Protein AF-H1VR76-F1 (afdb_monomer)

Organism: Colletotrichum higginsianum (strain IMI 349063) (NCBI:txid759273)

pLDDT: mean 92.42, std 4.32, range [61.78, 98.38]

Nearest PDB structures (foldseek):
  8dit-assembly1_B  TM=7.832E-01  e=7.504E-27  Thermochaetoides thermophila
  4kmo-assembly1_B  TM=9.793E-01  e=2.545E-18  Thermochaetoides thermophila DSM 1495
  5bv1-assembly2_D  TM=9.899E-01  e=1.165E-17  Thermochaetoides thermophila DSM 1495
  5buz-assembly2_E  TM=9.154E-01  e=2.150E-18  Thermochaetoides thermophila DSM 1495
  7zu0-assembly1_B  TM=7.764E-01  e=1.928E-11  Saccharomyces cerevisiae

Mean predicted aligned error: 7.82 Å

Secondary structure (DSSP, 8-state):
-HHHHHHHHHHHSTTT-----HHHHHHHHHHHHHHHHHHTT-HHHHHHHHHHTT---HHHHHHHHHHHHHH--S-HHHHHHHHHHHHTT-TT--SHHHHHHHHHTT-HHHHHHHHTT---HHHHHHHHHHTT-HHHHHHHHHHHT-HHHHHHHHHHHHHHS-HHHHHHHHHT-HHHHHHHHHHHHHTT-HHHHHHHHHHTT-HHHHHHHHHHHHHT-SSHHHHHHHHHHHHHHHTT-STTHHHHHHHHHHHHHHHHHHHHHHHHSS--TT--HHHHHHHHHHTT-HHHHHHHHHHTT--HHHHHHHHHHHHHHHT-HHHHHHHHTSS--TT--

Sequence (333 aa):
MCETLRVLNAVRFFEVGLPLSFEQYQRLTPEGLIKRLINRHEYLLALKIAGYLRLPTDRIYVHWASAKVRSGAEDDDTICRLVVERLSGKPGISFEEIARAAYDEGRGRLATELLNHEPRGGRQVPLLLSMEEDELALDKAVESGDTDLMYTVLLQLKKKLPLAAFFRVINARPAATALVESSAAREADNALLKDLYYQDDRRVDGAGVFIHESLHQPDARTASDKLALAAKLLSDSREAAFEVHALKEAQTLLKMQEAFDRDLTDTFTGLSVNETMFKLIRLGYHKRASKIQSEFKVPDKVAWWIRLRALVAKRDWNEIEELAKTRKSPIGW

Solvent-accessible surface area (backbone atoms only — not comparable to full-atom values): 18319 Å² total; per-residue (Å²): 110,71,67,59,52,53,52,44,53,63,39,44,32,79,91,67,61,40,89,64,51,71,68,55,43,66,74,50,34,75,67,49,49,39,53,54,30,49,76,68,68,38,50,70,60,33,50,52,51,25,60,73,69,71,45,87,56,38,68,60,53,45,52,50,45,27,49,48,56,66,70,49,88,66,55,54,74,59,52,48,51,55,47,50,64,72,51,56,96,56,78,82,64,62,29,50,67,35,17,50,40,22,39,79,71,69,37,53,69,45,14,56,59,41,29,72,70,34,89,49,43,88,54,41,30,63,52,29,50,75,71,68,38,54,68,62,21,46,53,45,20,59,74,57,68,42,64,68,56,35,49,54,47,51,56,52,42,60,72,73,37,59,70,70,60,38,48,60,62,30,68,80,35,66,71,54,37,52,50,51,53,53,52,30,63,74,70,66,39,58,66,61,50,42,55,50,22,58,77,70,69,35,45,68,62,35,23,48,54,29,47,58,54,20,76,72,41,95,45,66,65,62,16,34,55,28,31,50,52,21,30,60,62,29,64,85,38,81,88,38,52,64,57,36,48,51,39,49,50,52,41,53,48,39,57,54,21,53,51,41,28,68,76,67,74,49,94,41,66,88,54,53,76,67,54,45,35,26,53,29,40,44,74,66,40,51,70,61,24,51,50,51,36,63,75,68,63,52,53,66,52,58,52,51,54,39,49,52,56,17,32,60,76,54,66,41,59,68,63,50,53,57,57,66,71,51,94,74,58,85,77,60,134

Radius of gyration: 37.21 Å; Cα contacts (8 Å, |Δi|>4): 321; chains: 1; bounding box: 77×38×107 Å

InterPro domains:
  IPR006925 Vps16, C-terminal [PF04840] (93-333)
  IPR016534 Vacuolar protein sorting-associated protein 16 [PTHR12811] (1-333)
  IPR038132 Vps16, C-terminal domain superfamily [G3DSA:1.10.150.780] (215-312)

Foldseek 3Di:
DVLLVVLQVLCVPPVNPDNADPVNCVVCDLVNVLVVCLVVVVLVSSVVSCVSVVHQNQVSLLSNLLVCLQPPPDDLVVSLVVSCVVCPPHPDHALLSSLVSNVVNVNNVSSLSSLVPGPDLVSSLVSCVVSVVLLVSLVSQVVNVDLVSNVVSLVVCPVVDDLLVSLVSCVVPVVSVVSVVVVCVVVVVLVSQLVSCVSVVVLQSNLVSLQVVLVVDPALVVSLVSLVVSLVSCVPPPVCPVVNVVSVVSNVQQVLQVVCCVVVVDHDHPDDLLVNLLVCLLVVVNVSSVVSCVVVVPDQLSSLVSNVVSCVVSVVVVVVVVVVPDPDDPPHD

Structure (mmCIF, N/CA/C/O backbone):
data_AF-H1VR76-F1
#
_entry.id   AF-H1VR76-F1
#
loop_
_atom_site.group_PDB
_atom_site.id
_atom_site.type_symbol
_atom_site.label_atom_id
_atom_site.label_alt_id
_atom_site.label_comp_id
_atom_site.label_asym_id
_atom_site.label_entity_id
_atom_site.label_seq_id
_atom_site.pdbx_PDB_ins_code
_atom_site.Cartn_x
_atom_site.Cartn_y
_atom_site.Cartn_z
_atom_site.occupancy
_atom_site.B_iso_or_equiv
_atom_site.auth_seq_id
_atom_site.auth_comp_id
_atom_site.auth_asym_id
_atom_site.auth_atom_id
_atom_site.pdbx_PDB_model_num
ATOM 1 N N . MET A 1 1 ? 9.735 15.010 -57.566 1.00 61.78 1 MET A N 1
ATOM 2 C CA . MET A 1 1 ? 10.622 14.339 -58.551 1.00 61.78 1 MET A CA 1
ATOM 3 C C . MET A 1 1 ? 12.087 14.752 -58.397 1.00 61.78 1 MET A C 1
ATOM 5 O O . MET A 1 1 ? 12.933 13.873 -58.288 1.00 61.78 1 MET A O 1
ATOM 9 N N . CYS A 1 2 ? 12.403 16.052 -58.307 1.00 77.94 2 CYS A N 1
ATOM 10 C CA . CYS A 1 2 ? 13.782 16.531 -58.106 1.00 77.94 2 CYS A CA 1
ATOM 11 C C . CYS A 1 2 ? 14.427 16.053 -56.792 1.00 77.94 2 CYS A C 1
ATOM 13 O O . CYS A 1 2 ? 15.609 15.717 -56.783 1.00 77.94 2 CYS A O 1
ATOM 15 N N . GLU A 1 3 ? 13.655 15.968 -55.703 1.00 82.19 3 GLU A N 1
ATOM 16 C CA . GLU A 1 3 ? 14.151 15.463 -54.414 1.00 82.19 3 GLU A CA 1
ATOM 17 C C . GLU A 1 3 ? 14.595 13.998 -54.517 1.00 82.19 3 GLU A C 1
ATOM 19 O O . GLU A 1 3 ? 15.709 13.642 -54.139 1.00 82.19 3 GLU A O 1
ATOM 24 N N . THR A 1 4 ? 13.761 13.163 -55.139 1.00 84.31 4 THR A N 1
ATOM 25 C CA . THR A 1 4 ? 14.044 11.746 -55.382 1.00 84.31 4 THR A CA 1
ATOM 26 C C . THR A 1 4 ? 15.279 11.533 -56.254 1.00 84.31 4 THR A C 1
ATOM 28 O O . THR A 1 4 ? 16.084 10.654 -55.966 1.00 84.31 4 THR A O 1
ATOM 31 N N . LEU A 1 5 ? 15.470 12.346 -57.299 1.00 85.12 5 LEU A N 1
ATOM 32 C CA . LEU A 1 5 ? 16.646 12.249 -58.171 1.00 85.12 5 LEU A CA 1
ATOM 33 C C . LEU A 1 5 ? 17.944 12.595 -57.432 1.00 85.12 5 LEU A C 1
ATOM 35 O O . LEU A 1 5 ? 18.951 11.920 -57.626 1.00 85.12 5 LEU A O 1
ATOM 39 N N . ARG A 1 6 ? 17.921 13.600 -56.548 1.00 87.38 6 ARG A N 1
ATOM 40 C CA . ARG A 1 6 ? 19.083 13.952 -55.715 1.00 87.38 6 ARG A CA 1
ATOM 41 C C . ARG A 1 6 ? 19.434 12.845 -54.726 1.00 87.38 6 ARG A C 1
ATOM 43 O O . ARG A 1 6 ? 20.607 12.509 -54.598 1.00 87.38 6 ARG A O 1
ATOM 50 N N . VAL A 1 7 ? 18.429 12.244 -54.087 1.00 88.69 7 VAL A N 1
ATOM 51 C CA . VAL A 1 7 ? 18.623 11.096 -53.188 1.00 88.69 7 VAL A CA 1
ATOM 52 C C . VAL A 1 7 ? 19.189 9.897 -53.950 1.00 88.69 7 VAL A C 1
ATOM 54 O O . VAL A 1 7 ? 20.174 9.311 -53.516 1.00 88.69 7 VAL A O 1
ATOM 57 N N . LEU A 1 8 ? 18.635 9.572 -55.121 1.00 86.69 8 LEU A N 1
ATOM 58 C CA . LEU A 1 8 ? 19.140 8.493 -55.972 1.00 86.69 8 LEU A CA 1
ATOM 59 C C . LEU A 1 8 ? 20.581 8.737 -56.425 1.00 86.69 8 LEU A C 1
ATOM 61 O O . LEU A 1 8 ? 21.386 7.816 -56.371 1.00 86.69 8 LEU A O 1
ATOM 65 N N . ASN A 1 9 ? 20.928 9.959 -56.829 1.00 88.94 9 ASN A N 1
ATOM 66 C CA . ASN A 1 9 ? 22.296 10.289 -57.232 1.00 88.94 9 ASN A CA 1
ATOM 67 C C . ASN A 1 9 ? 23.283 10.174 -56.064 1.00 88.94 9 ASN A C 1
ATOM 69 O O . ASN A 1 9 ? 24.358 9.611 -56.243 1.00 88.94 9 ASN A O 1
ATOM 73 N N . ALA A 1 10 ? 22.910 10.648 -54.872 1.00 88.31 10 ALA A N 1
ATOM 74 C CA . ALA A 1 10 ? 23.754 10.542 -53.682 1.00 88.31 10 ALA A CA 1
ATOM 75 C C . ALA A 1 10 ? 24.003 9.080 -53.277 1.00 88.31 10 ALA A C 1
ATOM 77 O O . ALA A 1 10 ? 25.111 8.709 -52.915 1.00 88.31 10 ALA A O 1
ATOM 78 N N . VAL A 1 11 ? 22.979 8.236 -53.380 1.00 88.56 11 VAL A N 1
ATOM 79 C CA . VAL A 1 11 ? 23.033 6.816 -53.005 1.00 88.56 11 VAL A CA 1
ATOM 80 C C . VAL A 1 11 ? 23.753 5.960 -54.059 1.00 88.56 11 VAL A C 1
ATOM 82 O O . VAL A 1 11 ? 24.395 4.967 -53.724 1.00 88.56 11 VAL A O 1
ATOM 85 N N . ARG A 1 12 ? 23.692 6.358 -55.334 1.00 89.31 12 ARG A N 1
ATOM 86 C CA . ARG A 1 12 ? 24.417 5.717 -56.446 1.00 89.31 12 ARG A CA 1
ATOM 87 C C . ARG A 1 12 ? 25.888 6.119 -56.533 1.00 89.31 12 ARG A C 1
ATOM 89 O O . ARG A 1 12 ? 26.606 5.549 -57.352 1.00 89.31 12 ARG A O 1
ATOM 96 N N . PHE A 1 13 ? 26.323 7.106 -55.752 1.00 89.19 13 PHE A N 1
ATOM 97 C CA . PHE A 1 13 ? 27.718 7.525 -55.728 1.00 89.19 13 PHE A CA 1
ATOM 98 C C . PHE A 1 13 ? 28.628 6.336 -55.393 1.00 89.19 13 PHE A C 1
ATOM 100 O O . PHE A 1 13 ? 28.252 5.468 -54.601 1.00 89.19 13 PHE A O 1
ATOM 107 N N . PHE A 1 14 ? 29.801 6.273 -56.025 1.00 84.25 14 PHE A N 1
ATOM 108 C CA . PHE A 1 14 ? 30.631 5.064 -56.042 1.00 84.25 14 PHE A CA 1
ATOM 109 C C . PHE A 1 14 ? 31.086 4.618 -54.644 1.00 84.25 14 PHE A C 1
ATOM 111 O O . PHE A 1 14 ? 31.201 3.420 -54.414 1.00 84.25 14 PHE A O 1
ATOM 118 N N . GLU A 1 15 ? 31.270 5.553 -53.706 1.00 82.25 15 GLU A N 1
ATOM 119 C CA . GLU A 1 15 ? 31.636 5.252 -52.312 1.00 82.25 15 GLU A CA 1
ATOM 120 C C . GLU A 1 15 ? 30.486 4.598 -51.526 1.00 82.25 15 GLU A C 1
ATOM 122 O O . GLU A 1 15 ? 30.727 3.765 -50.662 1.00 82.25 15 GLU A O 1
ATOM 127 N N . VAL A 1 16 ? 29.229 4.912 -51.862 1.00 84.44 16 VAL A N 1
ATOM 128 C CA . VAL A 1 16 ? 28.030 4.359 -51.199 1.00 84.44 16 VAL A CA 1
ATOM 129 C C . VAL A 1 16 ? 27.603 3.034 -51.842 1.00 84.44 16 VAL A C 1
ATOM 131 O O . VAL A 1 16 ? 27.114 2.115 -51.174 1.00 84.44 16 VAL A O 1
ATOM 134 N N . GLY A 1 17 ? 27.748 2.938 -53.169 1.00 82.94 17 GLY A N 1
ATOM 135 C CA . GLY A 1 17 ? 27.584 1.695 -53.922 1.00 82.94 17 GLY A CA 1
ATOM 136 C C . GLY A 1 17 ? 26.180 1.082 -53.838 1.00 82.94 17 GLY A C 1
ATOM 137 O O . GLY A 1 17 ? 26.037 -0.138 -53.708 1.00 82.94 17 GLY A O 1
ATOM 138 N N . LEU A 1 18 ? 25.119 1.898 -53.861 1.00 85.81 18 LEU A N 1
ATOM 139 C CA . LEU A 1 18 ? 23.727 1.431 -53.911 1.00 85.81 18 LEU A CA 1
ATOM 140 C C . LEU A 1 18 ? 23.107 1.738 -55.289 1.00 85.81 18 LEU A C 1
ATOM 142 O O . LEU A 1 18 ? 22.504 2.800 -55.481 1.00 85.81 18 LEU A O 1
ATOM 146 N N . PRO A 1 19 ? 23.201 0.811 -56.264 1.00 85.50 19 PRO A N 1
ATOM 147 C CA . PRO A 1 19 ? 22.601 0.981 -57.585 1.00 85.50 19 PRO A CA 1
ATOM 148 C C . PRO A 1 19 ? 21.080 0.765 -57.519 1.00 85.50 19 PRO A C 1
ATOM 150 O O . PRO A 1 19 ? 20.558 -0.291 -57.860 1.00 85.50 19 PRO A O 1
ATOM 153 N N . LEU A 1 20 ? 20.352 1.771 -57.035 1.00 88.25 20 LEU A N 1
ATOM 154 C CA . LEU A 1 20 ? 18.890 1.762 -56.945 1.00 88.25 20 LEU A CA 1
ATOM 155 C C . LEU A 1 20 ? 18.270 2.422 -58.175 1.00 88.25 20 LEU A C 1
ATOM 157 O O . LEU A 1 20 ? 18.536 3.593 -58.442 1.00 88.25 20 LEU A O 1
ATOM 161 N N . SER A 1 21 ? 17.412 1.715 -58.911 1.00 89.50 21 SER A N 1
ATOM 162 C CA . SER A 1 21 ? 16.538 2.331 -59.922 1.00 89.50 21 SER A CA 1
ATOM 163 C C . SER A 1 21 ? 15.411 3.141 -59.264 1.00 89.50 21 SER A C 1
ATOM 165 O O . SER A 1 21 ? 15.128 2.994 -58.074 1.00 89.50 21 SER A O 1
ATOM 167 N N . PHE A 1 22 ? 14.759 4.012 -60.037 1.00 88.12 22 PHE A N 1
ATOM 168 C CA . PHE A 1 22 ? 13.639 4.811 -59.533 1.00 88.12 22 PHE A CA 1
ATOM 169 C C . PHE A 1 22 ? 12.462 3.931 -59.084 1.00 88.12 22 PHE A C 1
ATOM 171 O O . PHE A 1 22 ? 11.952 4.119 -57.983 1.00 88.12 22 PHE A O 1
ATOM 178 N N . GLU A 1 23 ? 12.097 2.917 -59.875 1.00 89.06 23 GLU A N 1
ATOM 179 C CA . GLU A 1 23 ? 11.027 1.971 -59.527 1.00 89.06 23 GLU A CA 1
ATOM 180 C C . GLU A 1 23 ? 11.345 1.180 -58.254 1.00 89.06 23 GLU A C 1
ATOM 182 O O . GLU A 1 23 ? 10.486 0.996 -57.390 1.00 89.06 23 GLU A O 1
ATOM 187 N N . GLN A 1 24 ? 12.600 0.747 -58.091 1.00 90.25 24 GLN A N 1
ATOM 188 C CA . GLN A 1 24 ? 13.032 0.067 -56.870 1.00 90.25 24 GLN A CA 1
ATOM 189 C C . GLN A 1 24 ? 12.984 0.994 -55.657 1.00 90.25 24 GLN A C 1
ATOM 191 O O . GLN A 1 24 ? 12.574 0.552 -54.590 1.00 90.25 24 GLN A O 1
ATOM 196 N N . TYR A 1 25 ? 13.367 2.265 -55.801 1.00 89.38 25 TYR A N 1
ATOM 197 C CA . TYR A 1 25 ? 13.260 3.244 -54.719 1.00 89.38 25 TYR A CA 1
ATOM 198 C C . TYR A 1 25 ? 11.803 3.501 -54.315 1.00 89.38 25 TYR A C 1
ATOM 200 O O . TYR A 1 25 ? 11.506 3.544 -53.124 1.00 89.38 25 TYR A O 1
ATOM 208 N N . GLN A 1 26 ? 10.884 3.598 -55.280 1.00 89.75 26 GLN A N 1
ATOM 209 C CA . GLN A 1 26 ? 9.455 3.746 -54.990 1.00 89.75 26 GLN A CA 1
ATOM 210 C C . GLN A 1 26 ? 8.892 2.548 -54.216 1.00 89.75 26 GLN A C 1
ATOM 212 O O . GLN A 1 26 ? 8.141 2.744 -53.265 1.00 89.75 26 GLN A O 1
ATOM 217 N N . ARG A 1 27 ? 9.289 1.318 -54.573 1.00 91.19 27 ARG A N 1
ATOM 218 C CA . ARG A 1 27 ? 8.869 0.095 -53.862 1.00 91.19 27 ARG A CA 1
ATOM 219 C C . ARG A 1 27 ? 9.531 -0.064 -52.492 1.00 91.19 27 ARG A C 1
ATOM 221 O O . ARG A 1 27 ? 8.893 -0.530 -51.558 1.00 91.19 27 ARG A O 1
ATOM 228 N N . LEU A 1 28 ? 10.812 0.290 -52.381 1.00 89.75 28 LEU A N 1
ATOM 229 C CA . LEU A 1 28 ? 11.589 0.199 -51.142 1.00 89.75 28 LEU A CA 1
ATOM 230 C C . LEU A 1 28 ? 11.156 1.239 -50.106 1.00 89.75 28 LEU A C 1
ATOM 232 O O . LEU A 1 28 ? 11.326 0.998 -48.917 1.00 89.75 28 LEU A O 1
ATOM 236 N N . THR A 1 29 ? 10.612 2.358 -50.587 1.00 91.44 29 THR A N 1
ATOM 237 C CA . THR A 1 29 ? 10.294 3.578 -49.845 1.00 91.44 29 THR A CA 1
ATOM 238 C C . THR A 1 29 ? 11.534 4.306 -49.293 1.00 91.44 29 THR A C 1
ATOM 240 O O . THR A 1 29 ? 12.616 3.722 -49.140 1.00 91.44 29 THR A O 1
ATOM 243 N N . PRO A 1 30 ? 11.416 5.613 -48.991 1.00 87.56 30 PRO A N 1
ATOM 244 C CA . PRO A 1 30 ? 12.497 6.378 -48.372 1.00 87.56 30 PRO A CA 1
ATOM 245 C C . PRO A 1 30 ? 12.968 5.809 -47.024 1.00 87.56 30 PRO A C 1
ATOM 247 O O . PRO A 1 30 ? 14.162 5.827 -46.727 1.00 87.56 30 PRO A O 1
ATOM 250 N N . GLU A 1 31 ? 12.050 5.260 -46.228 1.00 89.56 31 GLU A N 1
ATOM 251 C CA . GLU A 1 31 ? 12.361 4.647 -44.933 1.00 89.56 31 GLU A CA 1
ATOM 252 C C . GLU A 1 31 ? 13.164 3.352 -45.098 1.00 89.56 31 GLU A C 1
ATOM 254 O O . GLU A 1 31 ? 14.143 3.124 -44.382 1.00 89.56 31 GLU A O 1
ATOM 259 N N . GLY A 1 32 ? 12.808 2.522 -46.086 1.00 90.19 32 GLY A N 1
ATOM 260 C CA . GLY A 1 32 ? 13.559 1.310 -46.405 1.00 90.19 32 GLY A CA 1
ATOM 261 C C . GLY A 1 32 ? 14.966 1.611 -46.921 1.00 90.19 32 GLY A C 1
ATOM 262 O O . GLY A 1 32 ? 15.908 0.881 -46.602 1.00 90.19 32 GLY A O 1
ATOM 263 N N . LEU A 1 33 ? 15.142 2.712 -47.662 1.00 90.62 33 LEU A N 1
ATOM 264 C CA . LEU A 1 33 ? 16.467 3.200 -48.047 1.00 90.62 33 LEU A CA 1
ATOM 265 C C . LEU A 1 33 ? 17.294 3.599 -46.820 1.00 90.62 33 LEU A C 1
ATOM 267 O O . LEU A 1 33 ? 18.439 3.162 -46.702 1.00 90.62 33 LEU A O 1
ATOM 271 N N . ILE A 1 34 ? 16.728 4.394 -45.906 1.00 92.38 34 ILE A N 1
ATOM 272 C CA . ILE A 1 34 ? 17.413 4.794 -44.670 1.00 92.38 34 ILE A CA 1
ATOM 273 C C . ILE A 1 34 ? 17.845 3.554 -43.881 1.00 92.38 34 ILE A C 1
ATOM 275 O O . ILE A 1 34 ? 19.007 3.460 -43.496 1.00 92.38 34 ILE A O 1
ATOM 279 N N . LYS A 1 35 ? 16.969 2.553 -43.729 1.00 91.06 35 LYS A N 1
ATOM 280 C CA . LYS A 1 35 ? 17.308 1.289 -43.056 1.00 91.06 35 LYS A CA 1
ATOM 281 C C . LYS A 1 35 ? 18.509 0.585 -43.703 1.00 91.06 35 LYS A C 1
ATOM 283 O O . LYS A 1 35 ? 19.393 0.104 -43.001 1.00 91.06 35 LYS A O 1
ATOM 288 N N . ARG A 1 36 ? 18.586 0.553 -45.039 1.00 91.06 36 ARG A N 1
ATOM 289 C CA . ARG A 1 36 ? 19.738 -0.033 -45.753 1.00 91.06 36 ARG A CA 1
ATOM 290 C C . ARG A 1 36 ? 21.031 0.751 -45.541 1.00 91.06 36 ARG A C 1
ATOM 292 O O . ARG A 1 36 ? 22.080 0.130 -45.413 1.00 91.06 36 ARG A O 1
ATOM 299 N N . LEU A 1 37 ? 20.960 2.082 -45.517 1.00 91.19 37 LEU A N 1
ATOM 300 C CA . LEU A 1 37 ? 22.121 2.942 -45.266 1.00 91.19 37 LEU A CA 1
ATOM 301 C C . LEU A 1 37 ? 22.652 2.762 -43.841 1.00 91.19 37 LEU A C 1
ATOM 303 O O . LEU A 1 37 ? 23.848 2.566 -43.653 1.00 91.19 37 LEU A O 1
ATOM 307 N N . ILE A 1 38 ? 21.757 2.746 -42.853 1.00 93.56 38 ILE A N 1
ATOM 308 C CA . ILE A 1 38 ? 22.095 2.496 -41.449 1.00 93.56 38 ILE A CA 1
ATOM 309 C C . ILE A 1 38 ? 22.771 1.121 -41.280 1.00 93.56 38 ILE A C 1
ATOM 311 O O . ILE A 1 38 ? 23.811 1.035 -40.633 1.00 93.56 38 ILE A O 1
ATOM 315 N N . ASN A 1 39 ? 22.243 0.066 -41.915 1.00 90.50 39 ASN A N 1
ATOM 316 C CA . ASN A 1 39 ? 22.834 -1.281 -41.874 1.00 90.50 39 ASN A CA 1
ATOM 317 C C . ASN A 1 39 ? 24.234 -1.359 -42.508 1.00 90.50 39 ASN A C 1
ATOM 319 O O . ASN A 1 39 ? 24.980 -2.292 -42.231 1.00 90.50 39 ASN A O 1
ATOM 323 N N . ARG A 1 40 ? 24.582 -0.410 -43.384 1.00 90.25 40 ARG A N 1
ATOM 324 C CA . ARG A 1 40 ? 2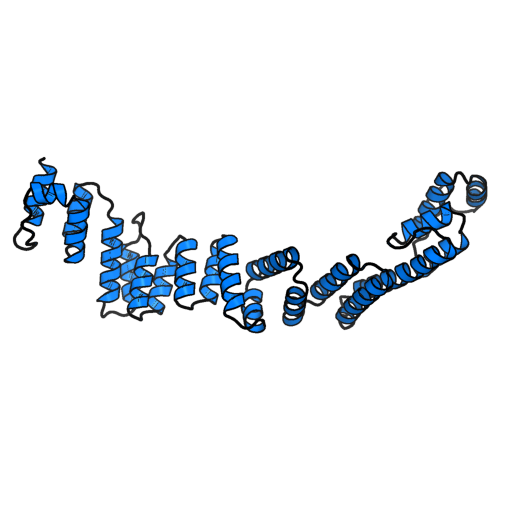5.922 -0.266 -43.976 1.00 90.25 40 ARG A CA 1
ATOM 325 C C . ARG A 1 40 ? 26.820 0.693 -43.190 1.00 90.25 40 ARG A C 1
ATOM 327 O O . ARG A 1 40 ? 27.911 0.996 -43.647 1.00 90.25 40 ARG A O 1
ATOM 334 N N . HIS A 1 41 ? 26.360 1.182 -42.039 1.00 89.62 41 HIS A N 1
ATOM 335 C CA . HIS A 1 41 ? 27.033 2.193 -41.220 1.00 89.62 41 HIS A CA 1
ATOM 336 C C . HIS A 1 41 ? 27.213 3.566 -41.901 1.00 89.62 41 HIS A C 1
ATOM 338 O O . HIS A 1 41 ? 27.973 4.408 -41.423 1.00 89.62 41 HIS A O 1
ATOM 344 N N . GLU A 1 42 ? 26.430 3.857 -42.946 1.00 91.62 42 GLU A N 1
ATOM 345 C CA . GLU A 1 42 ? 26.427 5.137 -43.671 1.00 91.62 42 GLU A CA 1
ATOM 346 C C . GLU A 1 42 ? 25.557 6.198 -42.969 1.00 91.62 42 GLU A C 1
ATOM 348 O O . GLU A 1 42 ? 24.615 6.769 -43.532 1.00 91.62 42 GLU A O 1
ATOM 353 N N . TYR A 1 43 ? 25.846 6.460 -41.690 1.00 92.44 43 TYR A N 1
ATOM 354 C CA . TYR A 1 43 ? 25.000 7.287 -40.820 1.00 92.44 43 TYR A CA 1
ATOM 355 C C . TYR A 1 43 ? 24.933 8.757 -41.251 1.00 92.44 43 TYR A C 1
ATOM 357 O O . TYR A 1 43 ? 23.868 9.372 -41.189 1.00 92.44 43 TYR A O 1
ATOM 365 N N . LEU A 1 44 ? 26.049 9.340 -41.709 1.00 92.00 44 LEU A N 1
ATOM 366 C CA . LEU A 1 44 ? 26.085 10.742 -42.144 1.00 92.00 44 LEU A CA 1
ATOM 367 C C . LEU A 1 44 ? 25.195 10.962 -43.372 1.00 92.00 44 LEU A C 1
ATOM 369 O O . LEU A 1 44 ? 24.448 11.941 -43.434 1.00 92.00 44 LEU A O 1
ATOM 373 N N . LEU A 1 45 ? 25.261 10.046 -44.338 1.00 91.12 45 LEU A N 1
ATOM 374 C CA . LEU A 1 45 ? 24.428 10.099 -45.531 1.00 91.12 45 LEU A CA 1
ATOM 375 C C . LEU A 1 45 ? 22.955 9.859 -45.186 1.00 91.12 45 LEU A C 1
ATOM 377 O O . LEU A 1 45 ? 22.097 10.603 -45.662 1.00 91.12 45 LEU A O 1
ATOM 381 N N . ALA A 1 46 ? 22.668 8.889 -44.312 1.00 92.56 46 ALA A N 1
ATOM 382 C CA . ALA A 1 46 ? 21.319 8.639 -43.817 1.00 92.56 46 ALA A CA 1
ATOM 383 C C . ALA A 1 46 ? 20.714 9.888 -43.151 1.00 92.56 46 ALA A C 1
ATOM 385 O O . ALA A 1 46 ? 19.582 10.246 -43.465 1.00 92.56 46 ALA A O 1
ATOM 386 N N . LEU A 1 47 ? 21.475 10.603 -42.310 1.00 91.94 47 LEU A N 1
ATOM 387 C CA . LEU A 1 47 ? 21.026 11.847 -41.669 1.00 91.94 47 LEU A CA 1
ATOM 388 C C . LEU A 1 47 ? 20.777 12.972 -42.680 1.00 91.94 47 LEU A C 1
ATOM 390 O O . LEU A 1 47 ? 19.766 13.666 -42.582 1.00 91.94 47 LEU A O 1
ATOM 394 N N . LYS A 1 48 ? 21.664 13.147 -43.670 1.00 91.75 48 LYS A N 1
ATOM 395 C CA . LYS A 1 48 ? 21.483 14.153 -44.730 1.00 91.75 48 LYS A CA 1
ATOM 396 C C . LYS A 1 48 ? 20.231 13.873 -45.562 1.00 91.75 48 LYS A C 1
ATOM 398 O O . LYS A 1 48 ? 19.466 14.794 -45.835 1.00 91.75 48 LYS A O 1
ATOM 403 N N . ILE A 1 49 ? 20.005 12.613 -45.938 1.00 90.19 49 ILE A N 1
ATOM 404 C CA . ILE A 1 49 ? 18.823 12.198 -46.704 1.00 90.19 49 ILE A CA 1
ATOM 405 C C . ILE A 1 49 ? 17.555 12.341 -45.858 1.00 90.19 49 ILE A C 1
ATOM 407 O O . ILE A 1 49 ? 16.574 12.895 -46.345 1.00 90.19 49 ILE A O 1
ATOM 411 N N . ALA A 1 50 ? 17.571 11.904 -44.597 1.00 91.56 50 ALA A N 1
ATOM 412 C CA . ALA A 1 50 ? 16.431 12.035 -43.694 1.00 91.56 50 ALA A CA 1
ATOM 413 C C . ALA A 1 50 ? 16.067 13.504 -43.446 1.00 91.56 50 ALA A C 1
ATOM 415 O O . ALA A 1 50 ? 14.902 13.867 -43.569 1.00 91.56 50 ALA A O 1
ATOM 416 N N . GLY A 1 51 ? 17.055 14.371 -43.200 1.00 89.62 51 GLY A N 1
ATOM 417 C CA . GLY A 1 51 ? 16.833 15.811 -43.055 1.00 89.62 51 GLY A CA 1
ATOM 418 C C . GLY A 1 51 ? 16.295 16.457 -44.334 1.00 89.62 51 GLY A C 1
ATOM 419 O O . GLY A 1 51 ? 15.380 17.275 -44.273 1.00 89.62 51 GLY A O 1
ATOM 420 N N . TYR A 1 52 ? 16.805 16.048 -45.499 1.00 90.75 52 TYR A N 1
ATOM 421 C CA . TYR A 1 52 ? 16.334 16.547 -46.792 1.00 90.75 52 TYR A CA 1
ATOM 422 C C . TYR A 1 52 ? 14.889 16.129 -47.098 1.00 90.75 52 TYR A C 1
ATOM 424 O O . TYR A 1 52 ? 14.107 16.941 -47.584 1.00 90.75 52 TYR A O 1
ATOM 432 N N . LEU A 1 53 ? 14.525 14.888 -46.765 1.00 89.25 53 LEU A N 1
ATOM 433 C CA . LEU A 1 53 ? 13.181 14.334 -46.955 1.00 89.25 53 LEU A CA 1
ATOM 434 C C . LEU A 1 53 ? 12.233 14.599 -45.773 1.00 89.25 53 LEU A C 1
ATOM 436 O O . LEU A 1 53 ? 11.088 14.157 -45.808 1.00 89.25 53 LEU A O 1
ATOM 440 N N . ARG A 1 54 ? 12.696 15.315 -44.737 1.00 89.56 54 ARG A N 1
ATOM 441 C CA . ARG A 1 54 ? 11.955 15.616 -43.496 1.00 89.56 54 ARG A CA 1
ATOM 442 C C . ARG A 1 54 ? 11.426 14.365 -42.781 1.00 89.56 54 ARG A C 1
ATOM 444 O O . ARG A 1 54 ? 10.338 14.373 -42.214 1.00 89.56 54 ARG A O 1
ATOM 451 N N . LEU A 1 55 ? 12.206 13.292 -42.824 1.00 89.62 55 LEU A N 1
ATOM 452 C CA . LEU A 1 55 ? 11.919 12.031 -42.150 1.00 89.62 55 LEU A CA 1
ATOM 453 C C . LEU A 1 55 ? 12.473 12.045 -40.719 1.00 89.62 55 LEU A C 1
ATOM 455 O O . LEU A 1 55 ? 13.443 12.760 -40.443 1.00 89.62 55 LEU A O 1
ATOM 459 N N . PRO A 1 56 ? 11.883 11.257 -39.805 1.00 86.94 56 PRO A N 1
ATOM 460 C CA . PRO A 1 56 ? 12.368 11.163 -38.436 1.00 86.94 56 PRO A CA 1
ATOM 461 C C . PRO A 1 56 ? 13.781 10.554 -38.397 1.00 86.94 56 PRO A C 1
ATOM 463 O O . PRO A 1 56 ? 14.122 9.655 -39.170 1.00 86.94 56 PRO A O 1
ATOM 466 N N . THR A 1 57 ? 14.633 11.104 -37.529 1.00 89.69 57 THR A N 1
ATOM 467 C CA . THR A 1 57 ? 16.064 10.755 -37.423 1.00 89.69 57 THR A CA 1
ATOM 468 C C . THR A 1 57 ? 16.401 9.931 -36.182 1.00 89.69 57 THR A C 1
ATOM 470 O O . THR A 1 57 ? 17.514 9.418 -36.078 1.00 89.69 57 THR A O 1
ATOM 473 N N . ASP A 1 58 ? 15.440 9.762 -35.276 1.00 88.62 58 ASP A N 1
ATOM 474 C CA . ASP A 1 58 ? 15.496 8.968 -34.044 1.00 88.62 58 ASP A CA 1
ATOM 475 C C . ASP A 1 58 ? 16.113 7.579 -34.268 1.00 88.62 58 ASP A C 1
ATOM 477 O O . ASP A 1 58 ? 17.111 7.228 -33.639 1.00 88.62 58 ASP A O 1
ATOM 481 N N . ARG A 1 59 ? 15.606 6.829 -35.252 1.00 87.75 59 ARG A N 1
ATOM 482 C CA . ARG A 1 59 ? 16.081 5.473 -35.569 1.00 87.75 59 ARG A CA 1
ATOM 483 C C . ARG A 1 59 ? 17.537 5.432 -36.031 1.00 87.75 59 ARG A C 1
ATOM 485 O O . ARG A 1 59 ? 18.242 4.466 -35.751 1.00 87.75 59 ARG A O 1
ATOM 492 N N . ILE A 1 60 ? 17.996 6.470 -36.738 1.00 91.31 60 ILE A N 1
ATOM 493 C CA . ILE A 1 60 ? 19.390 6.563 -37.199 1.00 91.31 60 ILE A CA 1
ATOM 494 C C . ILE A 1 60 ? 20.319 6.714 -35.993 1.00 91.31 60 ILE A C 1
ATOM 496 O O . ILE A 1 60 ? 21.351 6.048 -35.921 1.00 91.31 60 ILE A O 1
ATOM 500 N N . TYR A 1 61 ? 19.935 7.565 -35.041 1.00 91.44 61 TYR A N 1
ATOM 501 C CA . TYR A 1 61 ? 20.703 7.821 -33.828 1.00 91.44 61 TYR A CA 1
ATOM 502 C C . TYR A 1 61 ? 20.748 6.609 -32.892 1.00 91.44 61 TYR A C 1
ATOM 504 O O . TYR A 1 61 ? 21.835 6.242 -32.448 1.00 91.44 61 TYR A O 1
ATOM 512 N N . VAL A 1 62 ? 19.609 5.952 -32.650 1.00 91.31 62 VAL A N 1
ATOM 513 C CA . VAL A 1 62 ? 19.533 4.748 -31.802 1.00 91.31 62 VAL A CA 1
ATOM 514 C C . VAL A 1 62 ? 20.373 3.611 -32.381 1.00 91.31 62 VAL A C 1
ATOM 516 O O . VAL A 1 62 ? 21.152 2.986 -31.660 1.00 91.31 62 VAL A O 1
ATOM 519 N N . HIS A 1 63 ? 20.295 3.377 -33.695 1.00 92.25 63 HIS A N 1
ATOM 520 C CA . HIS A 1 63 ? 21.107 2.341 -34.330 1.00 92.25 63 HIS A CA 1
ATOM 521 C C . HIS A 1 63 ? 22.600 2.687 -34.325 1.00 92.25 63 HIS A C 1
ATOM 523 O O . HIS A 1 63 ? 23.430 1.807 -34.102 1.00 92.25 63 HIS A O 1
ATOM 529 N N . TRP A 1 64 ? 22.969 3.953 -34.556 1.00 93.06 64 TRP A N 1
ATOM 530 C CA . TRP A 1 64 ? 24.363 4.387 -34.433 1.00 93.06 64 TRP A CA 1
ATOM 531 C C . TRP A 1 64 ? 24.904 4.136 -33.023 1.00 93.06 64 TRP A C 1
ATOM 533 O O . TRP A 1 64 ? 25.979 3.555 -32.884 1.00 93.06 64 TRP A O 1
ATOM 543 N N . ALA A 1 65 ? 24.155 4.537 -31.993 1.00 91.94 65 ALA A N 1
ATOM 544 C CA . ALA A 1 65 ? 24.557 4.365 -30.604 1.00 91.94 65 ALA A CA 1
ATOM 545 C C . ALA A 1 65 ? 24.681 2.879 -30.247 1.00 91.94 65 ALA A C 1
ATOM 547 O O . ALA A 1 65 ? 25.705 2.467 -29.715 1.00 91.94 65 ALA A O 1
ATOM 548 N N . SER A 1 66 ? 23.704 2.061 -30.647 1.00 91.44 66 SER A N 1
ATOM 549 C CA . SER A 1 66 ? 23.750 0.607 -30.462 1.00 91.44 66 SER A CA 1
ATOM 550 C C . SER A 1 66 ? 24.968 -0.011 -31.150 1.00 91.44 66 SER A C 1
ATOM 552 O O . SER A 1 66 ? 25.674 -0.812 -30.553 1.00 91.44 66 SER A O 1
ATOM 554 N N . ALA A 1 67 ? 25.278 0.391 -32.386 1.00 90.88 67 ALA A N 1
ATOM 555 C CA . ALA A 1 67 ? 26.472 -0.086 -33.079 1.00 90.88 67 ALA A CA 1
ATOM 556 C C . ALA A 1 67 ? 27.765 0.351 -32.371 1.00 90.88 67 ALA A C 1
ATOM 558 O O . ALA A 1 67 ? 28.676 -0.458 -32.233 1.00 90.88 67 ALA A O 1
ATOM 559 N N . LYS A 1 68 ? 27.836 1.598 -31.882 1.00 89.88 68 LYS A N 1
ATOM 560 C CA . LYS A 1 68 ? 28.990 2.119 -31.131 1.00 89.88 68 LYS A CA 1
ATOM 561 C C . LYS A 1 68 ? 29.197 1.376 -29.809 1.00 89.88 68 LYS A C 1
ATOM 563 O O . LYS A 1 68 ? 30.343 1.145 -29.442 1.00 89.88 68 LYS A O 1
ATOM 568 N N . VAL A 1 69 ? 28.118 0.982 -29.136 1.00 90.56 69 VAL A N 1
ATOM 569 C CA . VAL A 1 69 ? 28.156 0.152 -27.925 1.00 90.56 69 VAL A CA 1
ATOM 570 C C . VAL A 1 69 ? 28.665 -1.260 -28.235 1.00 90.56 69 VAL A C 1
ATOM 572 O O . VAL A 1 69 ? 29.540 -1.750 -27.528 1.00 90.56 69 VAL A O 1
ATOM 575 N N . ARG A 1 70 ? 28.190 -1.883 -29.323 1.00 88.19 70 ARG A N 1
ATOM 576 C CA . ARG A 1 70 ? 28.612 -3.238 -29.726 1.00 88.19 70 ARG A CA 1
ATOM 577 C C . ARG A 1 70 ? 30.067 -3.305 -30.188 1.00 88.19 70 ARG A C 1
ATOM 579 O O . ARG A 1 70 ? 30.789 -4.229 -29.845 1.00 88.19 70 ARG A O 1
ATOM 586 N N . SER A 1 71 ? 30.510 -2.333 -30.985 1.00 85.44 71 SER A N 1
ATOM 587 C CA . SER A 1 71 ? 31.843 -2.355 -31.603 1.00 85.44 71 SER A CA 1
ATOM 588 C C . SER A 1 71 ? 32.891 -1.518 -30.864 1.00 85.44 71 SER A C 1
ATOM 590 O O . SER A 1 71 ? 34.023 -1.404 -31.333 1.00 85.44 71 SER A O 1
ATOM 592 N N . GLY A 1 72 ? 32.518 -0.833 -29.782 1.00 79.50 72 GLY A N 1
ATOM 593 C CA . GLY A 1 72 ? 33.414 0.059 -29.053 1.00 79.50 72 GLY A CA 1
ATOM 594 C C . GLY A 1 72 ? 34.495 -0.725 -28.310 1.00 79.50 72 GLY A C 1
ATOM 595 O O . GLY A 1 72 ? 34.179 -1.577 -27.492 1.00 79.50 72 GLY A O 1
ATOM 596 N N . ALA A 1 73 ? 35.771 -0.423 -28.565 1.00 80.44 73 ALA A N 1
ATOM 597 C CA . ALA A 1 73 ? 36.900 -0.947 -27.781 1.00 80.44 73 ALA A CA 1
ATOM 598 C C . ALA A 1 73 ? 37.222 -0.085 -26.541 1.00 80.44 73 ALA A C 1
ATOM 600 O O . ALA A 1 73 ? 38.115 -0.412 -25.767 1.00 80.44 73 ALA A O 1
ATOM 601 N N . GLU A 1 74 ? 36.519 1.037 -26.392 1.00 87.19 74 GLU A N 1
ATOM 602 C CA . GLU A 1 74 ? 36.669 1.997 -25.298 1.00 87.19 74 GLU A CA 1
ATOM 603 C C . GLU A 1 74 ? 36.031 1.469 -23.998 1.00 87.19 74 GLU A C 1
ATOM 605 O O . GLU A 1 74 ? 35.264 0.495 -23.992 1.00 87.19 74 GLU A O 1
ATOM 610 N N . ASP A 1 75 ? 36.366 2.128 -22.891 1.00 89.00 75 ASP A N 1
ATOM 611 C CA . ASP A 1 75 ? 35.760 1.905 -21.582 1.00 89.00 75 ASP A CA 1
ATOM 612 C C . ASP A 1 75 ? 34.294 2.367 -21.544 1.00 89.00 75 ASP A C 1
ATOM 614 O O . ASP A 1 75 ? 33.876 3.259 -22.290 1.00 89.00 75 ASP A O 1
ATOM 618 N N . ASP A 1 76 ? 33.516 1.756 -20.648 1.00 89.19 76 ASP A N 1
ATOM 619 C CA . ASP A 1 76 ? 32.078 2.008 -20.506 1.00 89.19 76 ASP A CA 1
ATOM 620 C C . ASP A 1 76 ? 31.774 3.494 -20.235 1.00 89.19 76 ASP A C 1
ATOM 622 O O . ASP A 1 76 ? 30.906 4.069 -20.893 1.00 89.19 76 ASP A O 1
ATOM 626 N N . ASP A 1 77 ? 32.545 4.154 -19.362 1.00 89.31 77 ASP A N 1
ATOM 627 C CA . ASP A 1 77 ? 32.335 5.561 -18.992 1.00 89.31 77 ASP A CA 1
ATOM 628 C C . ASP A 1 77 ? 32.559 6.513 -20.188 1.00 89.31 77 ASP A C 1
ATOM 630 O O . ASP A 1 77 ? 31.887 7.544 -20.333 1.00 89.31 77 ASP A O 1
ATOM 634 N N . THR A 1 78 ? 33.520 6.205 -21.064 1.00 90.62 78 THR A N 1
ATOM 635 C CA . THR A 1 78 ? 33.769 6.976 -22.294 1.00 90.62 78 THR A CA 1
ATOM 636 C C . THR A 1 78 ? 32.674 6.748 -23.333 1.00 90.62 78 THR A C 1
ATOM 638 O O . THR A 1 78 ? 32.177 7.717 -23.915 1.00 90.62 78 THR A O 1
ATOM 641 N N . ILE A 1 79 ? 32.244 5.498 -23.540 1.00 90.31 79 ILE A N 1
ATOM 642 C CA . ILE A 1 79 ? 31.151 5.183 -24.473 1.00 90.31 79 ILE A CA 1
ATOM 643 C C . ILE A 1 79 ? 29.857 5.869 -24.020 1.00 90.31 79 ILE A C 1
ATOM 645 O O . ILE A 1 79 ? 29.194 6.511 -24.838 1.00 90.31 79 ILE A O 1
ATOM 649 N N . CYS A 1 80 ? 29.532 5.793 -22.728 1.00 90.25 80 CYS A N 1
ATOM 650 C CA . CYS A 1 80 ? 28.357 6.427 -22.137 1.00 90.25 80 CYS A CA 1
ATOM 651 C C . CYS A 1 80 ? 28.342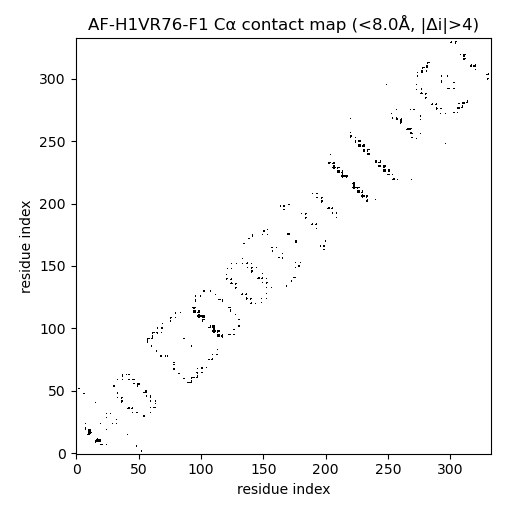 7.938 -22.413 1.00 90.25 80 CYS A C 1
ATOM 653 O O . CYS A 1 80 ? 27.395 8.454 -23.010 1.00 90.25 80 CYS A O 1
ATOM 655 N N . ARG A 1 81 ? 29.440 8.640 -22.095 1.00 91.31 81 ARG A N 1
ATOM 656 C CA . ARG A 1 81 ? 29.571 10.087 -22.335 1.00 91.31 81 ARG A CA 1
ATOM 657 C C . ARG A 1 81 ? 29.395 10.461 -23.805 1.00 91.31 81 ARG A C 1
ATOM 659 O O . ARG A 1 81 ? 28.623 11.369 -24.103 1.00 91.31 81 ARG A O 1
ATOM 666 N N . LEU A 1 82 ? 30.048 9.744 -24.722 1.00 90.25 82 LEU A N 1
ATOM 667 C CA . LEU A 1 82 ? 29.949 10.006 -26.164 1.00 90.25 82 LEU A CA 1
ATOM 668 C C . LEU A 1 82 ? 28.529 9.802 -26.701 1.00 90.25 82 LEU A C 1
ATOM 670 O O . LEU A 1 82 ? 28.058 10.564 -27.551 1.00 90.25 82 LEU A O 1
ATOM 674 N N . VAL A 1 83 ? 27.852 8.754 -26.230 1.00 91.00 83 VAL A N 1
ATOM 675 C CA . VAL A 1 83 ? 26.469 8.462 -26.610 1.00 91.00 83 VAL A CA 1
ATOM 676 C C . VAL A 1 83 ? 25.549 9.559 -26.076 1.00 91.00 83 VAL A C 1
ATOM 678 O O . VAL A 1 83 ? 24.811 10.159 -26.853 1.00 91.00 83 VAL A O 1
ATOM 681 N N . VAL A 1 84 ? 25.635 9.895 -24.790 1.00 91.56 84 VAL A N 1
ATOM 682 C CA . VAL A 1 84 ? 24.781 10.915 -24.165 1.00 91.56 84 VAL A CA 1
ATOM 683 C C . VAL A 1 84 ? 24.999 12.295 -24.785 1.00 91.56 84 VAL A C 1
ATOM 685 O O . VAL A 1 84 ? 24.024 12.958 -25.134 1.00 91.56 84 VAL A O 1
ATOM 688 N N . GLU A 1 85 ? 26.246 12.716 -25.006 1.00 91.19 85 GLU A N 1
ATOM 689 C CA . GLU A 1 85 ? 26.562 14.008 -25.629 1.00 91.19 85 GLU A CA 1
ATOM 690 C C . GLU A 1 85 ? 25.938 14.127 -27.026 1.00 91.19 85 GLU A C 1
ATOM 692 O O . GLU A 1 85 ? 25.331 15.145 -27.364 1.00 91.19 85 GLU A O 1
ATOM 697 N N . ARG A 1 86 ? 26.024 13.064 -27.835 1.00 88.12 86 ARG A N 1
ATOM 698 C CA . ARG A 1 86 ? 25.523 13.084 -29.214 1.00 88.12 86 ARG A CA 1
ATOM 699 C C . ARG A 1 86 ? 24.002 12.968 -29.313 1.00 88.12 86 ARG A C 1
ATOM 701 O O . ARG A 1 86 ? 23.423 13.458 -30.288 1.00 88.12 86 ARG A O 1
ATOM 708 N N . LEU A 1 87 ? 23.367 12.299 -28.352 1.00 88.50 87 LEU A N 1
ATOM 709 C CA . LEU A 1 87 ? 21.912 12.122 -28.298 1.00 88.50 87 LEU A CA 1
ATOM 710 C C . LEU A 1 87 ? 21.209 13.264 -27.541 1.00 88.50 87 LEU A C 1
ATOM 712 O O . LEU A 1 87 ? 20.008 13.467 -27.723 1.00 88.50 87 LEU A O 1
ATOM 716 N N . SER A 1 88 ? 21.945 14.049 -26.748 1.00 85.12 88 SER A N 1
ATOM 717 C CA . SER A 1 88 ? 21.417 15.200 -26.014 1.00 85.12 88 SER A CA 1
ATOM 718 C C . SER A 1 88 ? 20.733 16.214 -26.942 1.00 85.12 88 SER A C 1
ATOM 720 O O . SER A 1 88 ? 21.230 16.568 -28.015 1.00 85.12 88 SER A O 1
ATOM 722 N N . GLY A 1 89 ? 19.548 16.680 -26.538 1.00 80.88 89 GLY A N 1
ATOM 723 C CA . GLY A 1 89 ? 18.769 17.681 -27.275 1.00 80.88 89 GLY A CA 1
ATOM 724 C C . GLY A 1 89 ? 18.054 17.168 -28.532 1.00 80.88 89 GLY A C 1
ATOM 725 O O . GLY A 1 89 ? 17.483 17.968 -29.275 1.00 80.88 89 GLY A O 1
ATOM 726 N N . LYS A 1 90 ? 18.060 15.856 -28.799 1.00 84.62 90 LYS A N 1
ATOM 727 C CA . LYS A 1 90 ? 17.320 15.254 -29.918 1.00 84.62 90 LYS A CA 1
ATOM 728 C C . LYS A 1 90 ? 15.996 14.641 -29.431 1.00 84.62 90 LYS A C 1
ATOM 730 O O . LYS A 1 90 ? 16.002 13.842 -28.497 1.00 84.62 90 LYS A O 1
ATOM 735 N N . PRO A 1 91 ? 14.851 14.982 -30.048 1.00 79.69 91 PRO A N 1
ATOM 736 C CA . PRO A 1 91 ? 13.555 14.467 -29.617 1.00 79.69 91 PRO A CA 1
ATOM 737 C C . PRO A 1 91 ? 13.344 13.011 -30.055 1.00 79.69 91 PRO A C 1
ATOM 739 O O . PRO A 1 91 ? 13.760 12.614 -31.142 1.00 79.69 91 PRO A O 1
ATOM 742 N N . GLY A 1 92 ? 12.630 12.235 -29.235 1.00 81.12 92 GLY A N 1
ATOM 743 C CA . GLY A 1 92 ? 12.120 10.908 -29.608 1.00 81.12 92 GLY A CA 1
ATOM 744 C C . GLY A 1 92 ? 13.109 9.745 -29.495 1.00 81.12 92 GLY A C 1
ATOM 745 O O . GLY A 1 92 ? 12.770 8.636 -29.894 1.00 81.12 92 GLY A O 1
ATOM 746 N N . ILE A 1 93 ? 14.303 9.967 -28.945 1.00 85.69 93 ILE A N 1
ATOM 747 C CA . ILE A 1 93 ? 15.289 8.904 -28.723 1.00 85.69 93 ILE A CA 1
ATOM 748 C C . ILE A 1 93 ? 14.885 8.073 -27.506 1.00 85.69 93 ILE A C 1
ATOM 750 O O . ILE A 1 93 ? 14.623 8.630 -26.442 1.00 85.69 93 ILE A O 1
ATOM 754 N N . SER A 1 94 ? 14.869 6.748 -27.667 1.00 86.25 94 SER A N 1
ATOM 755 C CA . SER A 1 94 ? 14.746 5.806 -26.554 1.00 86.25 94 SER A CA 1
ATOM 756 C C . SER A 1 94 ? 16.124 5.233 -26.233 1.00 86.25 94 SER A C 1
ATOM 758 O O . SER A 1 94 ? 16.778 4.664 -27.108 1.00 86.25 94 SER A O 1
ATOM 760 N N . PHE A 1 95 ? 16.558 5.392 -24.987 1.00 90.31 95 PHE A N 1
ATOM 761 C CA . PHE A 1 95 ? 17.790 4.804 -24.464 1.00 90.31 95 PHE A CA 1
ATOM 762 C C . PHE A 1 95 ? 17.622 3.320 -24.125 1.00 90.31 95 PHE A C 1
ATOM 764 O O . PHE A 1 95 ? 18.615 2.604 -24.072 1.00 90.31 95 PHE A O 1
ATOM 771 N N . GLU A 1 96 ? 16.385 2.840 -23.972 1.00 91.62 96 GLU A N 1
ATOM 772 C CA . GLU A 1 96 ? 16.073 1.432 -23.695 1.00 91.62 96 GLU A CA 1
ATOM 773 C C . GLU A 1 96 ? 16.693 0.459 -24.715 1.00 91.62 96 GLU A C 1
ATOM 775 O O . GLU A 1 96 ? 17.390 -0.474 -24.322 1.00 91.62 96 GLU A O 1
ATOM 780 N N . GLU A 1 97 ? 16.535 0.707 -26.019 1.00 89.12 97 GLU A N 1
ATOM 781 C CA . GLU A 1 97 ? 17.112 -0.155 -27.066 1.00 89.12 97 GLU A CA 1
ATOM 782 C C . GLU A 1 97 ? 18.652 -0.165 -27.030 1.00 89.12 97 GLU A C 1
ATOM 784 O O . GLU A 1 97 ? 19.284 -1.194 -27.279 1.00 89.12 97 GLU A O 1
ATOM 789 N N . ILE A 1 98 ? 19.261 0.974 -26.684 1.00 92.12 98 ILE A N 1
ATOM 790 C CA . ILE A 1 98 ? 20.718 1.136 -26.599 1.00 92.12 98 ILE A CA 1
ATOM 791 C C . ILE A 1 98 ? 21.256 0.406 -25.361 1.00 92.12 98 ILE A C 1
ATOM 793 O O . ILE A 1 98 ? 22.253 -0.308 -25.451 1.00 92.12 98 ILE A O 1
ATOM 797 N N . ALA A 1 99 ? 20.577 0.548 -24.221 1.00 92.75 99 ALA A N 1
ATOM 798 C CA . ALA A 1 99 ? 20.906 -0.146 -22.981 1.00 92.75 99 ALA A CA 1
ATOM 799 C C . ALA A 1 99 ? 20.771 -1.667 -23.140 1.00 92.75 99 ALA A C 1
ATOM 801 O O . ALA A 1 99 ? 21.656 -2.407 -22.719 1.00 92.75 99 ALA A O 1
ATOM 802 N N . ARG A 1 100 ? 19.727 -2.139 -23.832 1.00 91.94 100 ARG A N 1
ATOM 803 C CA . ARG A 1 100 ? 19.575 -3.560 -24.167 1.00 91.94 100 ARG A CA 1
ATOM 804 C C . ARG A 1 100 ? 20.736 -4.066 -25.020 1.00 91.94 100 ARG A C 1
ATOM 806 O O . ARG A 1 100 ? 21.301 -5.108 -24.718 1.00 91.94 100 ARG A O 1
ATOM 813 N N . ALA A 1 101 ? 21.142 -3.302 -26.036 1.00 91.31 101 ALA A N 1
ATOM 814 C CA . ALA A 1 101 ? 22.308 -3.654 -26.840 1.00 91.31 101 ALA A CA 1
ATOM 815 C C . ALA A 1 101 ? 23.607 -3.696 -26.011 1.00 91.31 101 ALA A C 1
ATOM 817 O O . ALA A 1 101 ? 24.455 -4.533 -26.291 1.00 91.31 101 ALA A O 1
ATOM 818 N N . ALA A 1 102 ? 23.768 -2.836 -24.998 1.00 91.75 102 ALA A N 1
ATOM 819 C CA . ALA A 1 102 ? 24.906 -2.903 -24.073 1.00 91.75 102 ALA A CA 1
ATOM 820 C C . ALA A 1 102 ? 24.874 -4.174 -23.216 1.00 91.75 102 ALA A C 1
ATOM 822 O O . ALA A 1 102 ? 25.901 -4.830 -23.042 1.00 91.75 102 ALA A O 1
ATOM 823 N N . TYR A 1 103 ? 23.693 -4.538 -22.718 1.00 91.88 103 TYR A N 1
ATOM 824 C CA . TYR A 1 103 ? 23.502 -5.733 -21.907 1.00 91.88 103 TYR A CA 1
ATOM 825 C C . TYR A 1 103 ? 23.761 -7.026 -22.694 1.00 91.88 103 TYR A C 1
ATOM 827 O O . TYR A 1 103 ? 24.490 -7.888 -22.209 1.00 91.88 103 TYR A O 1
ATOM 835 N N . ASP A 1 104 ? 23.256 -7.125 -23.930 1.00 91.19 104 ASP A N 1
ATOM 836 C CA . ASP A 1 104 ? 23.470 -8.282 -24.818 1.00 91.19 104 ASP A CA 1
ATOM 837 C C . ASP A 1 104 ? 24.964 -8.546 -25.100 1.00 91.19 104 ASP A C 1
ATOM 839 O O . ASP A 1 104 ? 25.366 -9.683 -25.340 1.00 91.19 104 ASP A O 1
ATOM 843 N N . GLU A 1 105 ? 25.795 -7.500 -25.063 1.00 89.50 105 GLU A N 1
ATOM 844 C CA . GLU A 1 105 ? 27.252 -7.572 -25.256 1.00 89.50 105 GLU A CA 1
ATOM 845 C C . GLU A 1 105 ? 28.017 -7.790 -23.932 1.00 89.50 105 GLU A C 1
ATOM 847 O O . GLU A 1 105 ? 29.247 -7.743 -23.900 1.00 89.50 105 GLU A O 1
ATOM 852 N N . GLY A 1 106 ? 27.308 -8.008 -22.818 1.00 87.88 106 GLY A N 1
ATOM 853 C CA . GLY A 1 106 ? 27.882 -8.255 -21.492 1.00 87.88 106 GLY A CA 1
ATOM 854 C C . GLY A 1 106 ? 28.315 -7.000 -20.726 1.00 87.88 106 GLY A C 1
ATOM 855 O O . GLY A 1 106 ? 28.918 -7.114 -19.659 1.00 87.88 106 GLY A O 1
ATOM 856 N N . ARG A 1 107 ? 28.002 -5.794 -21.220 1.00 88.12 107 ARG A N 1
ATOM 857 C CA . ARG A 1 107 ? 28.350 -4.513 -20.575 1.00 88.12 107 ARG A CA 1
ATOM 858 C C . ARG A 1 107 ? 27.233 -4.037 -19.643 1.00 88.12 107 ARG A C 1
ATOM 860 O O . ARG A 1 107 ? 26.577 -3.027 -19.894 1.00 88.12 107 ARG A O 1
ATOM 867 N N . GLY A 1 108 ? 27.011 -4.774 -18.554 1.00 87.62 108 GLY A N 1
ATOM 868 C CA . GLY A 1 108 ? 25.917 -4.509 -17.606 1.00 87.62 108 GLY A CA 1
ATOM 869 C C . GLY A 1 108 ? 25.953 -3.109 -16.978 1.00 87.62 108 GLY A C 1
ATOM 870 O O . GLY A 1 108 ? 24.927 -2.435 -16.924 1.00 87.62 108 GLY A O 1
ATOM 871 N N . ARG A 1 109 ? 27.137 -2.621 -16.579 1.00 88.62 109 ARG A N 1
ATOM 872 C CA . ARG A 1 109 ? 27.285 -1.273 -15.997 1.00 88.62 109 ARG A CA 1
ATOM 873 C C . ARG A 1 109 ? 26.939 -0.168 -17.000 1.00 88.62 109 ARG A C 1
ATOM 875 O O . ARG A 1 109 ? 26.215 0.762 -16.665 1.00 88.62 109 ARG A O 1
ATOM 882 N N . LEU A 1 110 ? 27.405 -0.291 -18.242 1.00 90.31 110 LEU A N 1
ATOM 883 C CA . LEU A 1 110 ? 27.029 0.637 -19.308 1.00 90.31 110 LEU A CA 1
ATOM 884 C C . LEU A 1 110 ? 25.517 0.619 -19.569 1.00 90.31 110 LEU A C 1
ATOM 886 O O . LEU A 1 110 ? 24.918 1.671 -19.786 1.00 90.31 110 LEU A O 1
ATOM 890 N N . ALA A 1 111 ? 24.894 -0.563 -19.542 1.00 91.25 111 ALA A N 1
ATOM 891 C CA . ALA A 1 111 ? 23.455 -0.701 -19.738 1.00 91.25 111 ALA A CA 1
ATOM 892 C C . ALA A 1 111 ? 22.661 0.068 -18.673 1.00 91.25 111 ALA A C 1
ATOM 894 O O . ALA A 1 111 ? 21.755 0.825 -19.023 1.00 91.25 111 ALA A O 1
ATOM 895 N N . THR A 1 112 ? 23.019 -0.064 -17.392 1.00 89.25 112 THR A N 1
ATOM 896 C CA . THR A 1 112 ? 22.328 0.641 -16.301 1.00 89.25 112 THR A CA 1
ATOM 897 C C . THR A 1 112 ? 22.560 2.152 -16.347 1.00 89.25 112 THR A C 1
ATOM 899 O O . THR A 1 112 ? 21.607 2.917 -16.181 1.00 89.25 112 THR A O 1
ATOM 902 N N . GLU A 1 113 ? 23.780 2.605 -16.654 1.00 90.31 113 GLU A N 1
ATOM 903 C CA . GLU A 1 113 ? 24.089 4.032 -16.811 1.00 90.31 113 GLU A CA 1
ATOM 904 C C . GLU A 1 113 ? 23.322 4.672 -17.977 1.00 90.31 113 GLU A C 1
ATOM 906 O O . GLU A 1 113 ? 22.696 5.718 -17.800 1.00 90.31 113 GLU A O 1
ATOM 911 N N . LEU A 1 114 ? 23.291 4.028 -19.149 1.00 91.00 114 LEU A N 1
ATOM 912 C CA . LEU A 1 114 ? 22.527 4.519 -20.302 1.00 91.00 114 LEU A CA 1
ATOM 913 C C . LEU A 1 114 ? 21.026 4.558 -20.013 1.00 91.00 114 LEU A C 1
ATOM 915 O O . LEU A 1 114 ? 20.333 5.484 -20.436 1.00 91.00 114 LEU A O 1
ATOM 919 N N . LEU A 1 115 ? 20.518 3.573 -19.275 1.00 91.12 115 LEU A N 1
ATOM 920 C CA . LEU A 1 115 ? 19.101 3.478 -18.960 1.00 91.12 115 LEU A CA 1
ATOM 921 C C . LEU A 1 115 ? 18.630 4.563 -17.985 1.00 91.12 115 LEU A C 1
ATOM 923 O O . LEU A 1 115 ? 17.463 4.944 -18.034 1.00 91.12 115 LEU A O 1
ATOM 927 N N . ASN A 1 116 ? 19.514 5.122 -17.152 1.00 89.00 116 ASN A N 1
ATOM 928 C CA . ASN A 1 116 ? 19.193 6.284 -16.312 1.00 89.00 116 ASN A CA 1
ATOM 929 C C . ASN A 1 116 ? 18.817 7.534 -17.127 1.00 89.00 116 ASN A C 1
ATOM 931 O O . ASN A 1 116 ? 18.180 8.440 -16.592 1.00 89.00 116 ASN A O 1
ATOM 935 N N . HIS A 1 117 ? 19.177 7.579 -18.412 1.00 88.50 117 HIS A N 1
ATOM 936 C CA . HIS A 1 117 ? 18.803 8.653 -19.329 1.00 88.50 117 HIS A CA 1
ATOM 937 C C . HIS A 1 117 ? 17.480 8.400 -20.074 1.00 88.50 117 HIS A C 1
ATOM 939 O O . HIS A 1 117 ? 17.038 9.270 -20.825 1.00 88.50 117 HIS A O 1
ATOM 945 N N . GLU A 1 118 ? 16.821 7.249 -19.880 1.00 88.69 118 GLU A N 1
ATOM 946 C CA . GLU A 1 118 ? 15.483 7.001 -20.425 1.00 88.69 118 GLU A CA 1
ATOM 947 C C . GLU A 1 118 ? 14.423 7.712 -19.560 1.00 88.69 118 GLU A C 1
ATOM 949 O O . GLU A 1 118 ? 14.220 7.336 -18.407 1.00 88.69 118 GLU A O 1
ATOM 954 N N . PRO A 1 119 ? 13.685 8.706 -20.092 1.00 83.94 119 PRO A N 1
ATOM 955 C CA . PRO A 1 119 ? 12.697 9.454 -19.310 1.00 83.94 119 PRO A CA 1
ATOM 956 C C . PRO A 1 119 ? 11.431 8.646 -18.986 1.00 83.94 119 PRO A C 1
ATOM 958 O O . PRO A 1 119 ? 10.613 9.070 -18.172 1.00 83.94 119 PRO A O 1
ATOM 961 N N . ARG A 1 120 ? 11.206 7.513 -19.663 1.00 87.19 120 ARG A N 1
ATOM 962 C CA . ARG A 1 120 ? 9.992 6.700 -19.524 1.00 87.19 120 ARG A CA 1
ATOM 963 C C . ARG A 1 120 ? 10.229 5.540 -18.560 1.00 87.19 120 ARG A C 1
ATOM 965 O O . ARG A 1 120 ? 10.728 4.491 -18.970 1.00 87.19 120 ARG A O 1
ATOM 972 N N . GLY A 1 121 ? 9.749 5.679 -17.323 1.00 85.88 121 GLY A N 1
ATOM 973 C CA . GLY A 1 121 ? 9.821 4.623 -16.301 1.00 85.88 121 GLY A CA 1
ATOM 974 C C . GLY A 1 121 ? 9.283 3.268 -16.783 1.00 85.88 121 GLY A C 1
ATOM 975 O O . GLY A 1 121 ? 9.940 2.245 -16.615 1.00 85.88 121 GLY A O 1
ATOM 976 N N . GLY A 1 122 ? 8.158 3.259 -17.510 1.00 87.88 122 GLY A N 1
ATOM 977 C CA . GLY A 1 122 ? 7.561 2.032 -18.060 1.00 87.88 122 GLY A CA 1
ATOM 978 C C . GLY A 1 122 ? 8.400 1.297 -19.118 1.00 87.88 122 GLY A C 1
ATOM 979 O O . GLY A 1 122 ? 8.085 0.161 -19.452 1.00 87.88 122 GLY A O 1
ATOM 980 N N . ARG A 1 123 ? 9.463 1.911 -19.655 1.00 87.62 123 ARG A N 1
ATOM 981 C CA . ARG A 1 123 ? 10.454 1.237 -20.519 1.00 87.62 123 ARG A CA 1
ATOM 982 C C . ARG A 1 123 ? 11.709 0.839 -19.751 1.00 87.62 123 ARG A C 1
ATOM 984 O O . ARG A 1 123 ? 12.274 -0.218 -20.008 1.00 87.62 123 ARG A O 1
ATOM 991 N N . GLN A 1 124 ? 12.109 1.670 -18.797 1.00 91.00 124 GLN A N 1
ATOM 992 C CA . GLN A 1 124 ? 13.258 1.438 -17.932 1.00 91.00 124 GLN A CA 1
ATOM 993 C C . GLN A 1 124 ? 13.062 0.224 -17.015 1.00 91.00 124 GLN A C 1
ATOM 995 O O . GLN A 1 124 ? 13.892 -0.681 -16.999 1.00 91.00 124 GLN A O 1
ATOM 1000 N N . VAL A 1 125 ? 11.953 0.174 -16.279 1.00 93.12 125 VAL A N 1
ATOM 1001 C CA . VAL A 1 125 ? 11.726 -0.837 -15.236 1.00 93.12 125 VAL A CA 1
ATOM 1002 C C . VAL A 1 125 ? 11.667 -2.271 -15.787 1.00 93.12 125 VAL A C 1
ATOM 1004 O O . VAL A 1 125 ? 12.349 -3.130 -15.226 1.00 93.12 125 VAL A O 1
ATOM 1007 N N . PRO A 1 126 ? 10.951 -2.578 -16.891 1.00 92.00 126 PRO A N 1
ATOM 1008 C CA . PRO A 1 126 ? 10.951 -3.935 -17.442 1.00 92.00 126 PRO A CA 1
ATOM 1009 C C . PRO A 1 126 ? 12.337 -4.413 -17.889 1.00 92.00 126 PRO A C 1
ATOM 1011 O O . PRO A 1 126 ? 12.658 -5.588 -17.714 1.00 92.00 126 PRO A O 1
ATOM 1014 N N . LEU A 1 127 ? 13.165 -3.514 -18.438 1.00 91.19 127 LEU A N 1
ATOM 1015 C CA . LEU A 1 127 ? 14.532 -3.857 -18.827 1.00 91.19 127 LEU A CA 1
ATOM 1016 C C . LEU A 1 127 ? 15.388 -4.152 -17.588 1.00 91.19 127 LEU A C 1
ATOM 1018 O O . LEU A 1 127 ? 16.054 -5.182 -17.564 1.00 91.19 127 LEU A O 1
ATOM 1022 N N . LEU A 1 128 ? 15.310 -3.327 -16.537 1.00 93.06 128 LEU A N 1
ATOM 1023 C CA . LEU A 1 128 ? 16.014 -3.574 -15.267 1.00 93.06 128 LEU A CA 1
ATOM 1024 C C . LEU A 1 128 ? 15.656 -4.937 -14.663 1.00 93.06 128 LEU A C 1
ATOM 1026 O O . LEU A 1 128 ? 16.550 -5.698 -14.303 1.00 93.06 128 LEU A O 1
ATOM 1030 N N . LEU A 1 129 ? 14.367 -5.291 -14.645 1.00 91.75 129 LEU A N 1
ATOM 1031 C CA . LEU A 1 129 ? 13.921 -6.608 -14.180 1.00 91.75 129 LEU A CA 1
ATOM 1032 C C . LEU A 1 129 ? 14.501 -7.758 -15.015 1.00 91.75 129 LEU A C 1
ATOM 1034 O O . LEU A 1 129 ? 14.857 -8.796 -14.461 1.00 91.75 129 LEU A O 1
ATOM 1038 N N . SER A 1 130 ? 14.604 -7.590 -16.338 1.00 90.69 130 SER A N 1
ATOM 1039 C CA . SER A 1 130 ? 15.206 -8.608 -17.212 1.00 90.69 130 SER A CA 1
ATOM 1040 C C . SER A 1 130 ? 16.718 -8.755 -17.020 1.00 90.69 130 SER A C 1
ATOM 1042 O O . SER A 1 130 ? 17.249 -9.832 -17.266 1.00 90.69 130 SER A O 1
ATOM 1044 N N . MET A 1 131 ? 17.388 -7.702 -16.540 1.00 89.56 131 MET A N 1
ATOM 1045 C CA . MET A 1 131 ? 18.816 -7.699 -16.210 1.00 89.56 131 MET A CA 1
ATOM 1046 C C . MET A 1 131 ? 19.101 -8.189 -14.780 1.00 89.56 131 MET A C 1
ATOM 1048 O O . MET A 1 131 ? 20.244 -8.135 -14.345 1.00 89.56 131 MET A O 1
ATOM 1052 N N . GLU A 1 132 ? 18.079 -8.660 -14.055 1.00 89.81 132 GLU A N 1
ATOM 1053 C CA . GLU A 1 132 ? 18.135 -9.068 -12.640 1.00 89.81 132 GLU A CA 1
ATOM 1054 C C . GLU A 1 132 ? 18.472 -7.939 -11.644 1.00 89.81 132 GLU A C 1
ATOM 1056 O O . GLU A 1 132 ? 18.721 -8.202 -10.467 1.00 89.81 132 GLU A O 1
ATOM 1061 N N . GLU A 1 133 ? 18.381 -6.677 -12.074 1.00 91.06 133 GLU A N 1
ATOM 1062 C CA . GLU A 1 133 ? 18.594 -5.479 -11.250 1.00 91.06 133 GLU A CA 1
ATOM 1063 C C . GLU A 1 133 ? 17.316 -5.110 -10.474 1.00 91.06 133 GLU A C 1
ATOM 1065 O O . GLU A 1 133 ? 16.713 -4.050 -10.655 1.00 91.06 133 GLU A O 1
ATOM 1070 N N . ASP A 1 134 ? 16.874 -6.036 -9.622 1.00 92.81 134 ASP A N 1
ATOM 1071 C CA . ASP A 1 134 ? 15.591 -6.025 -8.907 1.00 92.81 134 ASP A CA 1
ATOM 1072 C C . ASP A 1 134 ? 15.373 -4.776 -8.032 1.00 92.81 134 ASP A C 1
ATOM 1074 O O . ASP A 1 134 ? 14.311 -4.150 -8.065 1.00 92.81 134 ASP A O 1
ATOM 1078 N N . GLU A 1 135 ? 16.377 -4.412 -7.232 1.00 93.50 135 GLU A N 1
ATOM 1079 C CA . GLU A 1 135 ? 16.298 -3.272 -6.313 1.00 93.50 135 GLU A CA 1
ATOM 1080 C C . GLU A 1 135 ? 16.248 -1.943 -7.069 1.00 93.50 135 GLU A C 1
ATOM 1082 O O . GLU A 1 135 ? 15.394 -1.102 -6.789 1.00 93.50 135 GLU A O 1
ATOM 1087 N N . LEU A 1 136 ? 17.097 -1.800 -8.090 1.00 92.25 136 LEU A N 1
ATOM 1088 C CA . LEU A 1 136 ? 17.121 -0.623 -8.950 1.00 92.25 136 LEU A CA 1
ATOM 1089 C C . LEU A 1 136 ? 15.816 -0.495 -9.748 1.00 92.25 136 LEU A C 1
ATOM 1091 O O . LEU A 1 136 ? 15.303 0.610 -9.916 1.00 92.25 136 LEU A O 1
ATOM 1095 N N . ALA A 1 137 ? 15.246 -1.614 -10.211 1.00 94.44 137 ALA A N 1
ATOM 1096 C CA . ALA A 1 137 ? 13.942 -1.628 -10.867 1.00 94.44 137 ALA A CA 1
ATOM 1097 C C . ALA A 1 137 ? 12.842 -1.085 -9.947 1.00 94.44 137 ALA A C 1
ATOM 1099 O O . ALA A 1 137 ? 12.007 -0.293 -10.390 1.00 94.44 137 ALA A O 1
ATOM 1100 N N . LEU A 1 138 ? 12.854 -1.475 -8.668 1.00 95.62 138 LEU A N 1
ATOM 1101 C CA . LEU A 1 138 ? 11.902 -0.970 -7.684 1.00 95.62 138 LEU A CA 1
ATOM 1102 C C . LEU A 1 138 ? 12.124 0.519 -7.392 1.00 95.62 138 LEU A C 1
ATOM 1104 O O . LEU A 1 138 ? 11.152 1.269 -7.376 1.00 95.62 138 LEU A O 1
ATOM 1108 N N . ASP A 1 139 ? 13.373 0.963 -7.235 1.00 94.75 139 ASP A N 1
ATOM 1109 C CA . ASP A 1 139 ? 13.700 2.381 -7.029 1.00 94.75 139 ASP A CA 1
ATOM 1110 C C . ASP A 1 139 ? 13.210 3.244 -8.198 1.00 94.75 139 ASP A C 1
ATOM 1112 O O . ASP A 1 139 ? 12.527 4.249 -7.992 1.00 94.75 139 ASP A O 1
ATOM 1116 N N . LYS A 1 140 ? 13.438 2.805 -9.441 1.00 92.50 140 LYS A N 1
ATOM 1117 C CA . LYS A 1 140 ? 12.936 3.502 -10.634 1.00 92.50 140 LYS A CA 1
ATOM 1118 C C . LYS A 1 140 ? 11.420 3.468 -10.762 1.00 92.50 140 LYS A C 1
ATOM 1120 O O . LYS A 1 140 ? 10.826 4.454 -11.199 1.00 92.50 140 LYS A O 1
ATOM 1125 N N . ALA A 1 141 ? 10.768 2.387 -10.341 1.00 95.19 141 ALA A N 1
ATOM 1126 C CA . ALA A 1 141 ? 9.312 2.353 -10.281 1.00 95.19 141 ALA A CA 1
ATOM 1127 C C . ALA A 1 141 ? 8.767 3.352 -9.245 1.00 95.19 141 ALA A C 1
ATOM 1129 O O . ALA A 1 141 ? 7.808 4.066 -9.538 1.00 95.19 141 ALA A O 1
ATOM 1130 N N . VAL A 1 142 ? 9.410 3.476 -8.079 1.00 94.88 142 VAL A N 1
ATOM 1131 C CA . VAL A 1 142 ? 9.054 4.468 -7.050 1.00 94.88 142 VAL A CA 1
ATOM 1132 C C . VAL A 1 142 ? 9.264 5.897 -7.547 1.00 94.88 142 VAL A C 1
ATOM 1134 O O . VAL A 1 142 ? 8.353 6.713 -7.425 1.00 94.88 142 VAL A O 1
ATOM 1137 N N . GLU A 1 143 ? 10.407 6.190 -8.170 1.00 92.69 143 GLU A N 1
ATOM 1138 C CA . GLU A 1 143 ? 10.697 7.502 -8.768 1.00 92.69 143 GLU A CA 1
ATOM 1139 C C . GLU A 1 143 ? 9.697 7.880 -9.873 1.00 92.69 143 GLU A C 1
ATOM 1141 O O . GLU A 1 143 ? 9.356 9.053 -10.025 1.00 92.69 143 GLU A O 1
ATOM 1146 N N . SER A 1 144 ? 9.196 6.896 -10.630 1.00 91.88 144 SER A N 1
ATOM 1147 C CA . SER A 1 144 ? 8.226 7.138 -11.704 1.00 91.88 144 SER A CA 1
ATOM 1148 C C . SER A 1 144 ? 6.850 7.592 -11.203 1.00 91.88 144 SER A C 1
ATOM 1150 O O . SER A 1 144 ? 6.087 8.181 -11.969 1.00 91.88 144 SER A O 1
ATOM 1152 N N . GLY A 1 145 ? 6.512 7.298 -9.942 1.00 90.31 145 GLY A N 1
ATOM 1153 C CA . GLY A 1 145 ? 5.187 7.544 -9.366 1.00 90.31 145 GLY A CA 1
ATOM 1154 C C . GLY A 1 145 ? 4.062 6.675 -9.947 1.00 90.31 145 GLY A C 1
ATOM 1155 O O . GLY A 1 145 ? 2.912 6.807 -9.525 1.00 90.31 145 GLY A O 1
ATOM 1156 N N . ASP A 1 146 ? 4.362 5.779 -10.889 1.00 93.44 146 ASP A N 1
ATOM 1157 C CA . ASP A 1 146 ? 3.387 4.867 -11.475 1.00 93.44 146 ASP A CA 1
ATOM 1158 C C . ASP A 1 146 ? 3.134 3.687 -10.526 1.00 93.44 146 ASP A C 1
ATOM 1160 O O . ASP A 1 146 ? 3.977 2.808 -10.323 1.00 93.44 146 ASP A O 1
ATOM 1164 N N . THR A 1 147 ? 1.949 3.685 -9.914 1.00 94.00 147 THR A N 1
ATOM 1165 C CA . THR A 1 147 ? 1.556 2.659 -8.940 1.00 94.00 147 THR A CA 1
ATOM 1166 C C . THR A 1 147 ? 1.391 1.285 -9.590 1.00 94.00 147 THR A C 1
ATOM 1168 O O . THR A 1 147 ? 1.689 0.283 -8.945 1.00 94.00 147 THR A O 1
ATO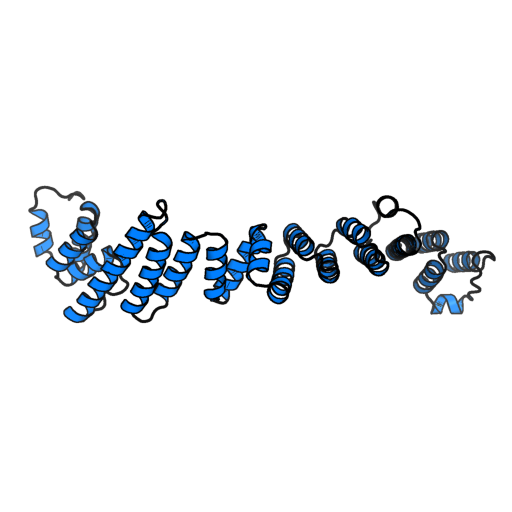M 1171 N N . ASP A 1 148 ? 0.963 1.216 -10.855 1.00 94.19 148 ASP A N 1
ATOM 1172 C CA . ASP A 1 148 ? 0.798 -0.057 -11.569 1.00 94.19 148 ASP A CA 1
ATOM 1173 C C . ASP A 1 148 ? 2.162 -0.681 -11.881 1.00 94.19 148 ASP A C 1
ATOM 1175 O O . ASP A 1 148 ? 2.393 -1.875 -11.662 1.00 94.19 148 ASP A O 1
ATOM 1179 N N . LEU A 1 149 ? 3.118 0.158 -12.288 1.00 94.25 149 LEU A N 1
ATOM 1180 C CA . LEU A 1 149 ? 4.495 -0.264 -12.519 1.00 94.25 149 LEU A CA 1
ATOM 1181 C C . LEU A 1 149 ? 5.163 -0.747 -11.226 1.00 94.25 149 LEU A C 1
ATOM 1183 O O . LEU A 1 149 ? 5.770 -1.819 -11.207 1.00 94.25 149 LEU A O 1
ATOM 1187 N N . MET A 1 150 ? 5.006 0.004 -10.131 1.00 96.00 150 MET A N 1
ATOM 1188 C CA . MET A 1 150 ? 5.500 -0.391 -8.809 1.00 96.00 150 MET A CA 1
ATOM 1189 C C . MET A 1 150 ? 4.883 -1.716 -8.356 1.00 96.00 150 MET A C 1
ATOM 1191 O O . MET A 1 150 ? 5.602 -2.620 -7.932 1.00 96.00 150 MET A O 1
ATOM 1195 N N . TYR A 1 151 ? 3.564 -1.867 -8.488 1.00 95.62 151 TYR A N 1
ATOM 1196 C CA . TYR A 1 151 ? 2.869 -3.097 -8.122 1.00 95.62 151 TYR A CA 1
ATOM 1197 C C . TYR A 1 151 ? 3.347 -4.294 -8.952 1.00 95.62 151 TYR A C 1
ATOM 1199 O O . TYR A 1 151 ? 3.587 -5.371 -8.406 1.00 95.62 151 TYR A O 1
ATOM 1207 N N . THR A 1 152 ? 3.576 -4.097 -10.252 1.00 95.44 152 THR A N 1
ATOM 1208 C CA . THR A 1 152 ? 4.108 -5.132 -11.147 1.00 95.44 152 THR A CA 1
ATOM 1209 C C . THR A 1 152 ? 5.488 -5.615 -10.694 1.00 95.44 152 THR A C 1
ATOM 1211 O O . THR A 1 152 ? 5.715 -6.826 -10.612 1.00 95.44 152 THR A O 1
ATOM 1214 N N . VAL A 1 153 ? 6.391 -4.693 -10.334 1.00 96.62 153 VAL A N 1
ATOM 1215 C CA . VAL A 1 153 ? 7.706 -5.038 -9.766 1.00 96.62 153 VAL A CA 1
ATOM 1216 C C . VAL A 1 153 ? 7.537 -5.822 -8.467 1.00 96.62 153 VAL A C 1
ATOM 1218 O O . VAL A 1 153 ? 8.114 -6.895 -8.317 1.00 96.62 153 VAL A O 1
ATOM 1221 N N . LEU A 1 154 ? 6.701 -5.341 -7.545 1.00 96.62 154 LEU A N 1
ATOM 1222 C CA . LEU A 1 154 ? 6.485 -5.991 -6.251 1.00 96.62 15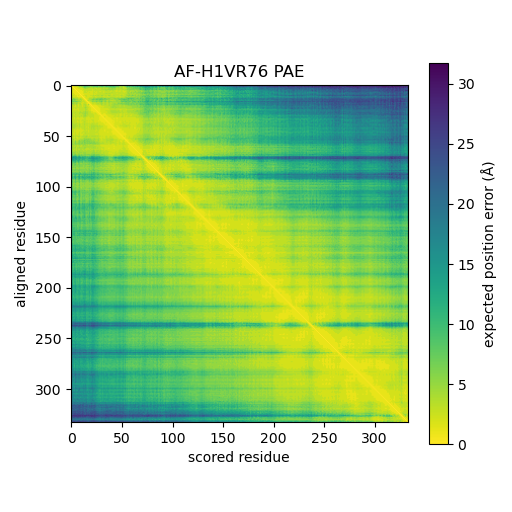4 LEU A CA 1
ATOM 1223 C C . LEU A 1 154 ? 5.942 -7.416 -6.389 1.00 96.62 154 LEU A C 1
ATOM 1225 O O . LEU A 1 154 ? 6.403 -8.314 -5.684 1.00 96.62 154 LEU A O 1
ATOM 1229 N N . LEU A 1 155 ? 5.013 -7.655 -7.318 1.00 95.12 155 LEU A N 1
ATOM 1230 C CA . LEU A 1 155 ? 4.502 -8.996 -7.608 1.00 95.12 155 LEU A CA 1
ATOM 1231 C C . LEU A 1 155 ? 5.589 -9.928 -8.148 1.00 95.12 155 LEU A C 1
ATOM 1233 O O . LEU A 1 155 ? 5.624 -11.105 -7.782 1.00 95.12 155 LEU A O 1
ATOM 1237 N N . GLN A 1 156 ? 6.473 -9.421 -9.009 1.00 95.31 156 GLN A N 1
ATOM 1238 C CA . GLN A 1 156 ? 7.601 -10.187 -9.531 1.00 95.31 156 GLN A CA 1
ATOM 1239 C C . GLN A 1 156 ? 8.587 -10.536 -8.407 1.00 95.31 156 GLN A C 1
ATOM 1241 O O . GLN A 1 156 ? 8.961 -11.701 -8.255 1.00 95.31 156 GLN A O 1
ATOM 1246 N N . LEU A 1 157 ? 8.942 -9.559 -7.567 1.00 95.62 157 LEU A N 1
ATOM 1247 C CA . LEU A 1 157 ? 9.846 -9.756 -6.431 1.00 95.62 157 LEU A CA 1
ATOM 1248 C C . LEU A 1 157 ? 9.267 -10.719 -5.393 1.00 95.62 157 LEU A C 1
ATOM 1250 O O . LEU A 1 157 ? 9.988 -11.599 -4.931 1.00 95.62 157 LEU A O 1
ATOM 1254 N N . LYS A 1 158 ? 7.966 -10.630 -5.082 1.00 94.94 158 LYS A N 1
ATOM 1255 C CA . LYS A 1 158 ? 7.279 -11.553 -4.159 1.00 94.94 158 LYS A CA 1
ATOM 1256 C C . LYS A 1 158 ? 7.325 -13.008 -4.646 1.00 94.94 158 LYS A C 1
ATOM 1258 O O . LYS A 1 158 ? 7.333 -13.919 -3.827 1.00 94.94 158 LYS A O 1
ATOM 1263 N N . LYS A 1 159 ? 7.350 -13.242 -5.966 1.00 95.19 159 LYS A N 1
ATOM 1264 C CA . LYS A 1 159 ? 7.483 -14.589 -6.555 1.00 95.19 159 LYS A CA 1
ATOM 1265 C C . LYS A 1 159 ? 8.931 -15.078 -6.602 1.00 95.19 159 LYS A C 1
ATOM 1267 O O . LYS A 1 159 ? 9.163 -16.275 -6.469 1.00 95.19 159 LYS A O 1
ATOM 1272 N N . LYS A 1 160 ? 9.881 -14.171 -6.846 1.00 95.00 160 LYS A N 1
ATOM 1273 C CA . LYS A 1 160 ? 11.305 -14.487 -7.036 1.00 95.00 160 LYS A CA 1
ATOM 1274 C C . LYS A 1 160 ? 12.045 -14.673 -5.710 1.00 95.00 160 LYS A C 1
ATOM 1276 O O . LYS A 1 160 ? 12.876 -15.570 -5.594 1.00 95.00 160 LYS A O 1
ATOM 1281 N N . LEU A 1 161 ? 11.770 -13.820 -4.726 1.00 94.75 161 LEU A N 1
ATOM 1282 C CA . LEU A 1 161 ? 12.518 -13.750 -3.474 1.00 94.75 161 LEU A CA 1
ATOM 1283 C C . LEU A 1 161 ? 11.828 -14.543 -2.353 1.00 94.75 161 LEU A C 1
ATOM 1285 O O . LEU A 1 161 ? 10.600 -14.540 -2.257 1.00 94.75 161 LEU A O 1
ATOM 1289 N N . PRO A 1 162 ? 12.596 -15.153 -1.431 1.00 96.00 162 PRO A N 1
ATOM 1290 C CA . PRO A 1 162 ? 12.056 -15.598 -0.153 1.00 96.00 162 PRO A CA 1
ATOM 1291 C C . PRO A 1 162 ? 11.413 -14.431 0.601 1.00 96.00 162 PRO A C 1
ATOM 12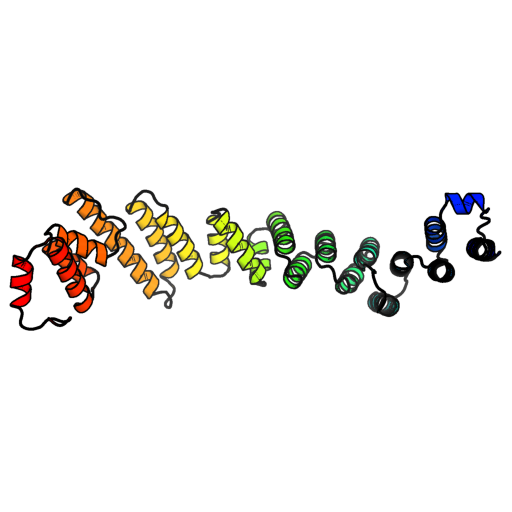93 O O . PRO A 1 162 ? 11.918 -13.307 0.557 1.00 96.00 162 PRO A O 1
ATOM 1296 N N . LEU A 1 163 ? 10.354 -14.709 1.362 1.00 93.81 163 LEU A N 1
ATOM 1297 C CA . LEU A 1 163 ? 9.537 -13.669 1.990 1.00 93.81 163 LEU A CA 1
ATOM 1298 C C . LEU A 1 163 ? 10.346 -12.684 2.856 1.00 93.81 163 LEU A C 1
ATOM 1300 O O . LEU A 1 163 ? 10.134 -11.480 2.780 1.00 93.81 163 LEU A O 1
ATOM 1304 N N . ALA A 1 164 ? 11.335 -13.172 3.610 1.00 94.12 164 ALA A N 1
ATOM 1305 C CA . ALA A 1 164 ? 12.189 -12.314 4.435 1.00 94.12 164 ALA A CA 1
ATOM 1306 C C . ALA A 1 164 ? 13.101 -11.382 3.615 1.00 94.12 164 ALA A C 1
ATOM 1308 O O . ALA A 1 164 ? 13.330 -10.233 3.987 1.00 94.12 164 ALA A O 1
ATOM 1309 N N . ALA A 1 165 ? 13.612 -11.858 2.474 1.00 94.88 165 ALA A N 1
ATOM 1310 C CA . ALA A 1 165 ? 14.405 -11.025 1.574 1.00 94.88 165 ALA A CA 1
ATOM 1311 C C . ALA A 1 165 ? 13.524 -9.973 0.886 1.00 94.88 165 ALA A C 1
ATOM 1313 O O . ALA A 1 165 ? 13.931 -8.819 0.782 1.00 94.88 165 ALA A O 1
ATOM 1314 N N . PHE A 1 166 ? 12.307 -10.354 0.485 1.00 96.56 166 PHE A N 1
ATOM 1315 C CA . PHE A 1 166 ? 11.312 -9.433 -0.058 1.00 96.56 166 PHE A CA 1
ATOM 1316 C C . PHE A 1 166 ? 10.979 -8.306 0.932 1.00 96.56 166 PHE A C 1
ATOM 1318 O O . PHE A 1 166 ? 11.055 -7.135 0.564 1.00 96.56 166 PHE A O 1
ATOM 1325 N N . PHE A 1 167 ? 10.699 -8.635 2.197 1.00 95.69 167 PHE A N 1
ATOM 1326 C CA . PHE A 1 167 ? 10.420 -7.639 3.235 1.00 95.69 167 PHE A CA 1
ATOM 1327 C C . PHE A 1 167 ? 11.588 -6.686 3.484 1.00 95.69 167 PHE A C 1
ATOM 1329 O O . PHE A 1 167 ? 11.391 -5.474 3.523 1.00 95.69 167 PHE A O 1
ATOM 1336 N N . ARG A 1 168 ? 12.823 -7.198 3.534 1.00 93.94 168 ARG A N 1
ATOM 1337 C CA . ARG A 1 168 ? 14.016 -6.346 3.641 1.00 93.94 168 ARG A CA 1
ATOM 1338 C C . ARG A 1 168 ? 14.124 -5.340 2.488 1.00 93.94 168 ARG A C 1
ATOM 1340 O O . ARG A 1 168 ? 14.488 -4.192 2.724 1.00 93.94 168 ARG A O 1
ATOM 1347 N N . VAL A 1 169 ? 13.817 -5.762 1.259 1.00 94.81 169 VAL A N 1
ATOM 1348 C CA . VAL A 1 169 ? 13.871 -4.895 0.069 1.00 94.81 169 VAL A CA 1
ATOM 1349 C C . VAL A 1 169 ? 12.801 -3.804 0.137 1.00 94.81 169 VAL A C 1
ATOM 1351 O O . VAL A 1 169 ? 13.109 -2.638 -0.116 1.00 94.81 169 VAL A O 1
ATOM 1354 N N . ILE A 1 170 ? 11.558 -4.141 0.494 1.00 95.81 170 ILE A N 1
ATOM 1355 C CA . ILE A 1 170 ? 10.476 -3.146 0.518 1.00 95.81 170 ILE A CA 1
ATOM 1356 C C . ILE A 1 170 ? 10.577 -2.196 1.716 1.00 95.81 170 ILE A C 1
ATOM 1358 O O . ILE A 1 170 ? 10.317 -1.016 1.529 1.00 95.81 170 ILE A O 1
ATOM 1362 N N . ASN A 1 171 ? 11.028 -2.640 2.899 1.00 94.25 171 ASN A N 1
ATOM 1363 C CA . ASN A 1 171 ? 11.074 -1.795 4.106 1.00 94.25 171 ASN A CA 1
ATOM 1364 C C . ASN A 1 171 ? 12.019 -0.593 3.968 1.00 94.25 171 ASN A C 1
ATOM 1366 O O . ASN A 1 171 ? 11.798 0.441 4.593 1.00 94.25 171 ASN A O 1
ATOM 1370 N N . ALA A 1 172 ? 13.026 -0.679 3.096 1.00 93.19 172 ALA A N 1
ATOM 1371 C CA . ALA A 1 172 ? 13.872 0.463 2.750 1.00 93.19 172 ALA A CA 1
ATOM 1372 C C . ALA A 1 172 ? 13.122 1.570 1.971 1.00 93.19 172 ALA A C 1
ATOM 1374 O O . ALA A 1 172 ? 13.640 2.674 1.812 1.00 93.19 172 ALA A O 1
ATOM 1375 N N . ARG A 1 173 ? 11.922 1.280 1.453 1.00 95.25 173 ARG A N 1
ATOM 1376 C CA . ARG A 1 173 ? 11.183 2.083 0.470 1.00 95.25 173 ARG A CA 1
ATOM 1377 C C . ARG A 1 173 ? 9.728 2.261 0.935 1.00 95.25 173 ARG A C 1
ATOM 1379 O O . ARG A 1 173 ? 8.861 1.477 0.551 1.00 95.25 173 ARG A O 1
ATOM 1386 N N . PRO A 1 174 ? 9.407 3.326 1.695 1.00 94.88 174 PRO A N 1
ATOM 1387 C CA . PRO A 1 174 ? 8.095 3.488 2.332 1.00 94.88 174 PRO A CA 1
ATOM 1388 C C . PRO A 1 174 ? 6.890 3.392 1.386 1.00 94.88 174 PRO A C 1
ATOM 1390 O O . PRO A 1 174 ? 5.863 2.827 1.752 1.00 94.88 174 PRO A O 1
ATOM 1393 N N . ALA A 1 175 ? 7.010 3.903 0.155 1.00 95.75 175 ALA A N 1
ATOM 1394 C CA . ALA A 1 175 ? 5.947 3.814 -0.849 1.00 95.75 175 ALA A CA 1
ATOM 1395 C C . ALA A 1 175 ? 5.661 2.363 -1.274 1.00 95.75 175 ALA A C 1
ATOM 1397 O O . ALA A 1 175 ? 4.502 1.978 -1.422 1.00 95.75 175 ALA A O 1
ATOM 1398 N N . ALA A 1 176 ? 6.711 1.548 -1.412 1.00 96.31 176 ALA A N 1
ATOM 1399 C CA . ALA A 1 176 ? 6.590 0.132 -1.725 1.00 96.31 176 ALA A CA 1
ATOM 1400 C C . ALA A 1 176 ? 5.947 -0.635 -0.562 1.00 96.31 176 ALA A C 1
ATOM 1402 O O . ALA A 1 176 ? 5.002 -1.391 -0.786 1.00 96.31 176 ALA A O 1
ATOM 1403 N N . THR A 1 177 ? 6.394 -0.392 0.676 1.00 96.44 177 THR A N 1
ATOM 1404 C CA . THR A 1 177 ? 5.790 -0.996 1.875 1.00 96.44 177 THR A CA 1
ATOM 1405 C C . THR A 1 177 ? 4.308 -0.650 1.986 1.00 96.44 177 THR A C 1
ATOM 1407 O O . THR A 1 177 ? 3.483 -1.549 2.121 1.00 96.44 177 THR A O 1
ATOM 1410 N N . ALA A 1 178 ? 3.947 0.628 1.836 1.00 96.06 178 ALA A N 1
ATOM 1411 C CA . ALA A 1 178 ? 2.557 1.075 1.898 1.00 96.06 178 ALA A CA 1
ATOM 1412 C C . ALA A 1 178 ? 1.676 0.411 0.826 1.00 96.06 178 ALA A C 1
ATOM 1414 O O . ALA A 1 178 ? 0.524 0.061 1.092 1.00 96.06 178 ALA A O 1
ATOM 1415 N N . LEU A 1 179 ? 2.212 0.201 -0.381 1.00 96.19 179 LEU A N 1
ATOM 1416 C CA . LEU A 1 179 ? 1.489 -0.476 -1.455 1.00 96.19 179 LEU A CA 1
ATOM 1417 C C . LEU A 1 179 ? 1.289 -1.969 -1.157 1.00 96.19 179 LEU A C 1
ATOM 1419 O O . LEU A 1 179 ? 0.192 -2.489 -1.371 1.00 96.19 179 LEU A O 1
ATOM 1423 N N . VAL A 1 180 ? 2.308 -2.644 -0.612 1.00 96.44 180 VAL A N 1
ATOM 1424 C CA . VAL A 1 180 ? 2.193 -4.039 -0.158 1.00 96.44 180 VAL A CA 1
ATOM 1425 C C . VAL A 1 180 ? 1.156 -4.154 0.959 1.00 96.44 180 VAL A C 1
ATOM 1427 O O . VAL A 1 180 ? 0.257 -4.985 0.848 1.00 96.44 180 VAL A O 1
ATOM 1430 N N . GLU A 1 181 ? 1.210 -3.290 1.974 1.00 95.81 181 GLU A N 1
ATOM 1431 C CA . GLU A 1 181 ? 0.238 -3.260 3.075 1.00 95.81 181 GLU A CA 1
ATOM 1432 C C . GLU A 1 181 ? -1.194 -3.057 2.576 1.00 95.81 181 GLU A C 1
ATOM 1434 O O . GLU A 1 181 ? -2.088 -3.832 2.914 1.00 95.81 181 GLU A O 1
ATOM 1439 N N . SER A 1 182 ? -1.406 -2.057 1.718 1.00 95.31 182 SER A N 1
ATOM 1440 C CA . SER A 1 182 ? -2.715 -1.760 1.131 1.00 95.31 182 SER A CA 1
ATOM 1441 C C . SER A 1 182 ? -3.253 -2.937 0.311 1.00 95.31 182 SER A C 1
ATOM 1443 O O . SER A 1 182 ? -4.421 -3.314 0.438 1.00 95.31 182 SER A O 1
ATOM 1445 N N . SER A 1 183 ? -2.392 -3.574 -0.492 1.00 95.12 183 SER A N 1
ATOM 1446 C CA . SER A 1 183 ? -2.779 -4.745 -1.284 1.00 95.12 183 SER A CA 1
ATOM 1447 C C . SER A 1 183 ? -3.169 -5.937 -0.404 1.00 95.12 183 SER A C 1
ATOM 1449 O O . SER A 1 183 ? -4.214 -6.546 -0.633 1.00 95.12 183 SER A O 1
ATOM 1451 N N . ALA A 1 184 ? -2.396 -6.208 0.650 1.00 94.94 184 ALA A N 1
ATOM 1452 C CA . ALA A 1 184 ? -2.631 -7.309 1.576 1.00 94.94 184 ALA A CA 1
ATOM 1453 C C . ALA A 1 184 ? -3.902 -7.097 2.407 1.00 94.94 184 ALA A C 1
ATOM 1455 O O . ALA A 1 184 ? -4.697 -8.022 2.566 1.00 94.94 184 ALA A O 1
ATOM 1456 N N . ALA A 1 185 ? -4.143 -5.868 2.872 1.00 92.50 185 ALA A N 1
ATOM 1457 C CA . ALA A 1 185 ? -5.366 -5.508 3.582 1.00 92.50 185 ALA A CA 1
ATOM 1458 C C . ALA A 1 185 ? -6.611 -5.691 2.700 1.00 92.50 185 ALA A C 1
ATOM 1460 O O . ALA A 1 185 ? -7.629 -6.206 3.160 1.00 92.50 185 ALA A O 1
ATOM 1461 N N . ARG A 1 186 ? -6.526 -5.327 1.413 1.00 92.50 186 ARG A N 1
ATOM 1462 C CA . ARG A 1 186 ? -7.629 -5.490 0.453 1.00 92.50 186 ARG A CA 1
ATOM 1463 C C . ARG A 1 186 ? -7.926 -6.958 0.131 1.00 92.50 186 ARG A C 1
ATOM 1465 O O . ARG A 1 186 ? -9.079 -7.304 -0.103 1.00 92.50 186 ARG A O 1
ATOM 1472 N N . GLU A 1 187 ? -6.902 -7.806 0.114 1.00 92.62 187 GLU A N 1
ATOM 1473 C CA . GLU A 1 187 ? -7.018 -9.253 -0.119 1.00 92.62 187 GLU A CA 1
ATOM 1474 C C . GLU A 1 187 ? -7.304 -10.052 1.166 1.00 92.62 187 GLU A C 1
ATOM 1476 O O . GLU A 1 187 ? -7.470 -11.268 1.104 1.00 92.62 187 GLU A O 1
ATOM 1481 N N . ALA A 1 188 ? -7.393 -9.376 2.319 1.00 91.25 188 ALA A N 1
ATOM 1482 C CA . ALA A 1 188 ? -7.509 -9.982 3.647 1.00 91.25 188 ALA A CA 1
ATOM 1483 C C . ALA A 1 188 ? -6.380 -10.988 3.972 1.00 91.25 188 ALA A C 1
ATOM 1485 O O . ALA A 1 188 ? -6.577 -11.945 4.727 1.00 91.25 188 ALA A O 1
ATOM 1486 N N . ASP A 1 189 ? -5.175 -10.758 3.437 1.00 94.62 189 ASP A N 1
ATOM 1487 C CA . ASP A 1 189 ? -3.976 -11.558 3.710 1.00 94.62 189 ASP A CA 1
ATOM 1488 C C . ASP A 1 189 ? -3.324 -11.124 5.036 1.00 94.62 189 ASP A C 1
ATOM 1490 O O . ASP A 1 189 ? -2.258 -10.503 5.098 1.00 94.62 189 ASP A O 1
ATOM 1494 N N . ASN A 1 190 ? -4.004 -11.441 6.139 1.00 94.38 190 ASN A N 1
ATOM 1495 C CA . ASN A 1 190 ? -3.546 -11.097 7.486 1.00 94.38 190 ASN A CA 1
ATOM 1496 C C . ASN A 1 190 ? -2.244 -11.811 7.873 1.00 94.38 190 ASN A C 1
ATOM 1498 O O . ASN A 1 190 ? -1.543 -11.345 8.770 1.00 94.38 190 ASN A O 1
ATOM 1502 N N . ALA A 1 191 ? -1.939 -12.955 7.251 1.00 95.31 191 ALA A N 1
ATOM 1503 C CA . ALA A 1 191 ? -0.709 -13.694 7.514 1.00 95.31 191 ALA A CA 1
ATOM 1504 C C . ALA A 1 191 ? 0.500 -12.896 7.017 1.00 95.31 191 ALA A C 1
ATOM 1506 O O . ALA A 1 191 ? 1.417 -12.634 7.792 1.00 95.31 191 ALA A O 1
ATOM 1507 N N . LEU A 1 192 ? 0.435 -12.407 5.774 1.00 95.31 192 LEU A N 1
ATOM 1508 C CA . LEU A 1 192 ? 1.473 -11.556 5.202 1.00 95.31 192 LEU A CA 1
ATOM 1509 C C . LEU A 1 192 ? 1.697 -10.279 6.020 1.00 95.31 192 LEU A C 1
ATOM 1511 O O . LEU A 1 192 ? 2.843 -9.918 6.277 1.00 95.31 192 LEU A O 1
ATOM 1515 N N . LEU A 1 193 ? 0.618 -9.615 6.453 1.00 96.31 193 LEU A N 1
ATOM 1516 C CA . LEU A 1 193 ? 0.707 -8.404 7.279 1.00 96.31 193 LEU A CA 1
ATOM 1517 C C . LEU A 1 193 ? 1.382 -8.677 8.629 1.00 96.31 193 LEU A C 1
ATOM 1519 O O . LEU A 1 193 ? 2.241 -7.910 9.058 1.00 96.31 193 LEU A O 1
ATOM 1523 N N . LYS A 1 194 ? 1.031 -9.784 9.293 1.00 95.88 194 LYS A N 1
ATOM 1524 C CA . LYS A 1 194 ? 1.656 -10.179 10.565 1.00 95.88 194 LYS A CA 1
ATOM 1525 C C . LYS A 1 194 ? 3.149 -10.436 10.401 1.00 95.88 194 LYS A C 1
ATOM 1527 O O . LYS A 1 194 ? 3.927 -9.941 11.213 1.0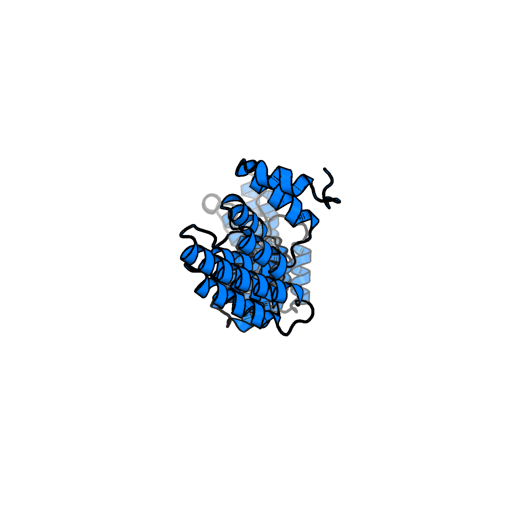0 95.88 194 LYS A O 1
ATOM 1532 N N . ASP A 1 195 ? 3.544 -11.163 9.358 1.00 95.81 195 ASP A N 1
ATOM 1533 C CA . ASP A 1 195 ? 4.953 -11.463 9.101 1.00 95.81 195 ASP A CA 1
ATOM 1534 C C . ASP A 1 195 ? 5.746 -10.193 8.751 1.00 95.81 195 ASP A C 1
ATOM 1536 O O . ASP A 1 195 ? 6.864 -10.017 9.240 1.00 95.81 195 ASP A O 1
ATOM 1540 N N . LEU A 1 196 ? 5.152 -9.282 7.967 1.00 95.69 196 LEU A N 1
ATOM 1541 C CA . LEU A 1 196 ? 5.740 -7.987 7.616 1.00 95.69 196 LEU A CA 1
ATOM 1542 C C . LEU A 1 196 ? 6.012 -7.143 8.866 1.00 95.69 196 LEU A C 1
ATOM 1544 O O . LEU A 1 196 ? 7.141 -6.712 9.098 1.00 95.69 196 LEU A O 1
ATOM 1548 N N . TYR A 1 197 ? 4.986 -6.934 9.695 1.00 95.44 197 TYR A N 1
ATOM 1549 C CA . TYR A 1 197 ? 5.102 -6.114 10.900 1.00 95.44 197 TYR A CA 1
ATOM 1550 C C . TYR A 1 197 ? 6.009 -6.746 11.956 1.00 95.44 197 TYR A C 1
ATOM 1552 O O . TYR A 1 197 ? 6.681 -6.028 12.693 1.00 95.44 197 TYR A O 1
ATOM 1560 N N . TYR A 1 198 ? 6.071 -8.079 12.016 1.00 93.38 198 TYR A N 1
ATOM 1561 C CA . TYR A 1 198 ? 6.988 -8.781 12.908 1.00 93.38 198 TYR A CA 1
ATOM 1562 C C . TYR A 1 198 ? 8.455 -8.570 12.513 1.00 93.38 198 TYR A C 1
ATOM 1564 O O . TYR A 1 198 ? 9.282 -8.301 13.381 1.00 93.38 198 TYR A O 1
ATOM 1572 N N . GLN A 1 199 ? 8.784 -8.655 11.218 1.00 92.12 199 GLN A N 1
ATOM 1573 C CA . GLN A 1 199 ? 10.164 -8.460 10.756 1.00 92.12 199 GLN A CA 1
ATOM 1574 C C . GLN A 1 199 ? 10.669 -7.024 10.926 1.00 92.12 199 GLN A C 1
ATOM 1576 O O . GLN A 1 199 ? 11.868 -6.833 11.117 1.00 92.12 199 GLN A O 1
ATOM 1581 N N . ASP A 1 200 ? 9.772 -6.040 10.888 1.00 90.94 200 ASP A N 1
ATOM 1582 C CA . ASP A 1 200 ? 10.100 -4.616 11.033 1.00 90.94 200 ASP A CA 1
ATOM 1583 C C . ASP A 1 200 ? 9.963 -4.093 12.483 1.00 90.94 200 ASP A C 1
ATOM 1585 O O . ASP A 1 200 ? 10.038 -2.894 12.723 1.00 90.94 200 ASP A O 1
ATOM 1589 N N . ASP A 1 201 ? 9.712 -4.980 13.459 1.00 91.12 201 ASP A N 1
ATOM 1590 C CA . ASP A 1 201 ? 9.415 -4.660 14.873 1.00 91.12 201 ASP A CA 1
ATOM 1591 C C . ASP A 1 201 ? 8.254 -3.654 15.072 1.00 91.12 201 ASP A C 1
ATOM 1593 O O . ASP A 1 201 ? 8.143 -2.961 16.088 1.00 91.12 201 ASP A O 1
ATOM 1597 N N . ARG A 1 202 ? 7.313 -3.607 14.121 1.00 92.50 202 ARG A N 1
ATOM 1598 C CA . ARG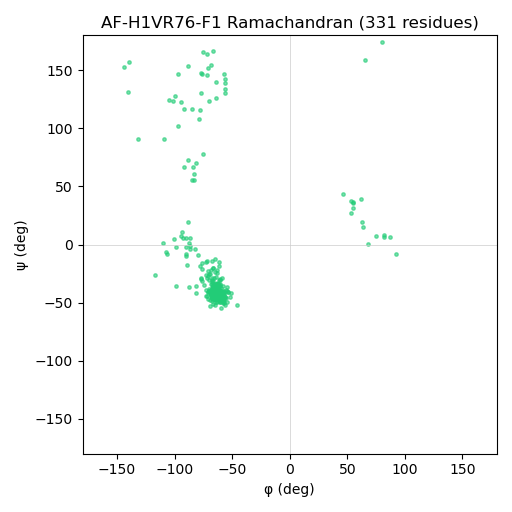 A 1 202 ? 6.121 -2.741 14.137 1.00 92.50 202 ARG A CA 1
ATOM 1599 C C . ARG A 1 202 ? 4.988 -3.366 14.947 1.00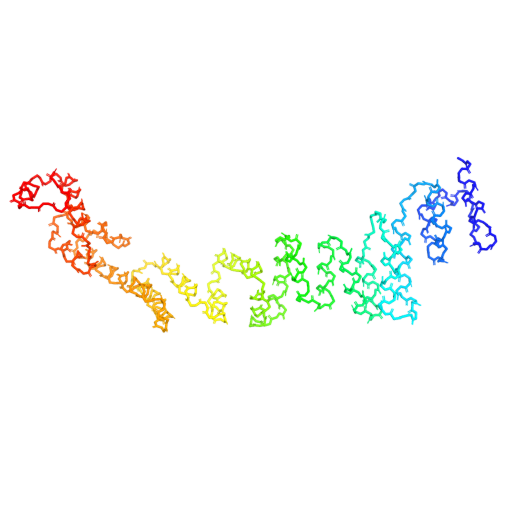 92.50 202 ARG A C 1
ATOM 1601 O O . ARG A 1 202 ? 3.935 -3.749 14.436 1.00 92.50 202 ARG A O 1
ATOM 1608 N N . ARG A 1 203 ? 5.197 -3.476 16.261 1.00 93.19 203 ARG A N 1
ATOM 1609 C CA . ARG A 1 203 ? 4.278 -4.186 17.176 1.00 93.19 203 ARG A CA 1
ATOM 1610 C C . ARG A 1 203 ? 2.870 -3.590 17.225 1.00 93.19 203 ARG A C 1
ATOM 1612 O O . ARG A 1 203 ? 1.909 -4.344 17.346 1.00 93.19 203 ARG A O 1
ATOM 1619 N N . VAL A 1 204 ? 2.744 -2.263 17.128 1.00 93.62 204 VAL A N 1
ATOM 1620 C CA . VAL A 1 204 ? 1.443 -1.565 17.138 1.00 93.62 204 VAL A CA 1
ATOM 1621 C C . VAL A 1 204 ? 0.618 -1.937 15.908 1.00 93.62 204 VAL A C 1
ATOM 1623 O O . VAL A 1 204 ? -0.537 -2.335 16.052 1.00 93.62 204 VAL A O 1
ATOM 1626 N N . ASP A 1 205 ? 1.226 -1.917 14.723 1.00 94.38 205 ASP A N 1
ATOM 1627 C CA . ASP A 1 205 ? 0.556 -2.307 13.479 1.00 94.38 205 ASP A CA 1
ATOM 1628 C C . ASP A 1 205 ? 0.190 -3.799 13.484 1.00 94.38 205 ASP A C 1
ATOM 1630 O O . ASP A 1 205 ? -0.943 -4.172 13.172 1.00 94.38 205 ASP A O 1
ATOM 1634 N N . GLY A 1 206 ? 1.099 -4.657 13.965 1.00 95.00 206 GLY A N 1
ATOM 1635 C CA . GLY A 1 206 ? 0.827 -6.083 14.170 1.00 95.00 206 GLY A CA 1
ATOM 1636 C C . GLY A 1 206 ? -0.346 -6.346 15.122 1.00 95.00 206 GLY A C 1
ATOM 1637 O O . GLY A 1 206 ? -1.184 -7.214 14.860 1.00 95.00 206 GLY A O 1
ATOM 1638 N N . ALA A 1 207 ? -0.459 -5.571 16.204 1.00 96.06 207 ALA A N 1
ATOM 1639 C CA . ALA A 1 207 ? -1.592 -5.643 17.122 1.00 96.06 207 ALA A CA 1
ATOM 1640 C C . ALA A 1 207 ? -2.888 -5.172 16.447 1.00 96.06 207 ALA A C 1
ATOM 1642 O O . ALA A 1 207 ? -3.937 -5.786 16.652 1.00 96.06 207 ALA A O 1
ATOM 1643 N N . GLY A 1 208 ? -2.805 -4.155 15.584 1.00 95.81 208 GLY A N 1
ATOM 1644 C CA . GLY A 1 208 ? -3.898 -3.696 14.728 1.00 95.81 208 GLY A CA 1
ATOM 1645 C C . GLY A 1 208 ? -4.512 -4.816 13.884 1.00 95.81 208 GLY A C 1
ATOM 1646 O O . GLY A 1 208 ? -5.737 -4.923 13.821 1.00 95.81 208 GLY A O 1
ATOM 1647 N N . VAL A 1 209 ? -3.696 -5.721 13.329 1.00 96.56 209 VAL A N 1
ATOM 1648 C CA . VAL A 1 209 ? -4.199 -6.884 12.567 1.00 96.56 209 VAL A CA 1
ATOM 1649 C C . VAL A 1 209 ? -5.029 -7.820 13.451 1.00 96.56 209 VAL A C 1
ATOM 1651 O O . VAL A 1 209 ? -6.104 -8.267 13.050 1.00 96.56 209 VAL A O 1
ATOM 1654 N N . PHE A 1 210 ? -4.581 -8.105 14.677 1.00 97.00 210 PHE A N 1
ATOM 1655 C CA . PHE A 1 210 ? -5.345 -8.933 15.619 1.00 97.00 210 PHE A CA 1
ATOM 1656 C C . PHE A 1 210 ? -6.644 -8.258 16.081 1.00 97.00 210 PHE A C 1
ATOM 1658 O O . PHE A 1 210 ? -7.655 -8.939 16.254 1.00 97.00 210 PHE A O 1
ATOM 1665 N N . ILE A 1 211 ? -6.640 -6.934 16.251 1.00 96.75 211 ILE A N 1
ATOM 1666 C CA . ILE A 1 211 ? -7.850 -6.160 16.556 1.00 96.75 211 ILE A CA 1
ATOM 1667 C C . ILE A 1 211 ? -8.828 -6.233 15.381 1.00 96.75 211 ILE A C 1
ATOM 1669 O O . ILE A 1 211 ? -10.004 -6.508 15.581 1.00 96.75 211 ILE A O 1
ATOM 1673 N N . HIS A 1 212 ? -8.354 -6.065 14.148 1.00 95.25 212 HIS A N 1
ATOM 1674 C CA . HIS A 1 212 ? -9.200 -6.204 12.967 1.00 95.25 212 HIS A CA 1
ATOM 1675 C C . HIS A 1 212 ? -9.801 -7.618 12.851 1.00 95.25 212 HIS A C 1
ATOM 1677 O O . HIS A 1 212 ? -10.988 -7.769 12.562 1.00 95.25 212 HIS A O 1
ATOM 1683 N N . GLU A 1 213 ? -9.020 -8.664 13.146 1.00 95.50 213 GLU A N 1
ATOM 1684 C CA . GLU A 1 213 ? -9.519 -10.045 13.201 1.00 95.50 213 GLU A CA 1
ATOM 1685 C C . GLU A 1 213 ? -10.574 -10.268 14.286 1.00 95.50 213 GLU A C 1
ATOM 1687 O O . GLU A 1 213 ? -11.476 -11.080 14.073 1.00 95.50 213 GLU A O 1
ATOM 1692 N N . SER A 1 214 ? -10.471 -9.584 15.432 1.00 96.56 214 SER A N 1
ATOM 1693 C CA . SER A 1 214 ? -11.426 -9.725 16.538 1.00 96.56 214 SER A CA 1
ATOM 1694 C C . SER A 1 214 ? -12.816 -9.211 16.160 1.00 96.56 214 SER A C 1
ATOM 1696 O O . SER A 1 214 ? -13.812 -9.844 16.499 1.00 96.56 214 SER A O 1
ATOM 1698 N N . LEU A 1 215 ? -12.879 -8.128 15.378 1.00 94.50 215 LEU A N 1
ATOM 1699 C CA . LEU A 1 215 ? -14.125 -7.524 14.894 1.00 94.50 215 LEU A CA 1
ATOM 1700 C C . LEU A 1 215 ? -14.899 -8.422 13.918 1.00 94.50 215 LEU A C 1
ATOM 1702 O O . LEU A 1 215 ? -16.096 -8.231 13.728 1.00 94.50 215 LEU A O 1
ATOM 1706 N N . HIS A 1 216 ? -14.221 -9.395 13.308 1.00 94.31 216 HIS A N 1
ATOM 1707 C CA . HIS A 1 216 ? -14.809 -10.348 12.365 1.00 94.31 216 HIS A CA 1
ATOM 1708 C C . HIS A 1 216 ? -15.109 -11.714 13.002 1.00 94.31 216 HIS A C 1
ATOM 1710 O O . HIS A 1 216 ? -15.495 -12.647 12.296 1.00 94.31 216 HIS A O 1
ATOM 1716 N N . GLN A 1 217 ? -14.909 -11.869 14.316 1.00 95.12 217 GLN A N 1
ATOM 1717 C CA . GLN A 1 217 ? -15.253 -13.105 15.013 1.00 95.12 217 GLN A CA 1
ATOM 1718 C C . GLN A 1 217 ? -16.767 -13.208 15.270 1.00 95.12 217 GLN A C 1
ATOM 1720 O O . GLN A 1 217 ? -17.422 -12.190 15.490 1.00 95.12 217 GLN A O 1
ATOM 1725 N N . PRO A 1 218 ? -17.336 -14.428 15.263 1.00 92.88 218 PRO A N 1
ATOM 1726 C CA . PRO A 1 218 ? -18.777 -14.627 15.423 1.00 92.88 218 PRO A CA 1
ATOM 1727 C C . PRO A 1 218 ? -19.268 -14.456 16.867 1.00 92.88 218 PRO A C 1
ATOM 1729 O O . PRO A 1 218 ? -20.459 -14.236 17.078 1.00 92.88 218 PRO A O 1
ATOM 1732 N N . ASP A 1 219 ? -18.384 -14.585 17.858 1.00 91.56 219 ASP A N 1
ATOM 1733 C CA . ASP A 1 219 ? -18.733 -14.554 19.276 1.00 91.56 219 ASP A CA 1
ATOM 1734 C C . ASP A 1 219 ? -17.708 -13.765 20.105 1.00 91.56 219 ASP A C 1
ATOM 1736 O O . ASP A 1 219 ? -16.550 -13.587 19.719 1.00 91.56 219 ASP A O 1
ATOM 1740 N N . ALA A 1 220 ? -18.140 -13.269 21.267 1.00 91.88 220 ALA A N 1
ATOM 1741 C CA . ALA A 1 220 ? -17.320 -12.393 22.100 1.00 91.88 220 ALA A CA 1
ATOM 1742 C C . ALA A 1 220 ? -16.146 -13.130 22.767 1.00 91.88 220 ALA A C 1
ATOM 1744 O O . ALA A 1 220 ? -15.126 -12.499 23.068 1.00 91.88 220 ALA A O 1
ATOM 1745 N N . ARG A 1 221 ? -16.226 -14.455 22.937 1.00 92.00 221 ARG A N 1
ATOM 1746 C CA . ARG A 1 221 ? -15.110 -15.269 23.431 1.00 92.00 221 ARG A CA 1
ATOM 1747 C C . ARG A 1 221 ? -13.987 -15.352 22.400 1.00 92.00 221 ARG A C 1
ATOM 1749 O O . ARG A 1 221 ? -12.857 -15.003 22.732 1.00 92.00 221 ARG A O 1
ATOM 1756 N N . THR A 1 222 ? -14.280 -15.740 21.160 1.00 95.25 222 THR A N 1
ATOM 1757 C CA . THR A 1 222 ? -13.262 -15.795 20.096 1.00 95.25 222 THR A CA 1
ATOM 1758 C C . THR A 1 222 ? -12.718 -14.406 19.754 1.00 95.25 222 THR A C 1
ATOM 1760 O O . THR A 1 222 ? -11.514 -14.257 19.527 1.00 95.25 222 THR A O 1
ATOM 1763 N N . ALA A 1 223 ? -13.552 -13.360 19.813 1.00 96.12 223 ALA A N 1
ATOM 1764 C CA . ALA A 1 223 ? -13.090 -11.974 19.720 1.00 96.12 223 ALA A CA 1
ATOM 1765 C C . ALA A 1 223 ? -12.104 -11.626 20.851 1.00 96.12 223 ALA A C 1
ATOM 1767 O O . ALA A 1 223 ? -11.027 -11.081 20.597 1.00 96.12 223 ALA A O 1
ATOM 1768 N N . SER A 1 224 ? -12.424 -11.995 22.096 1.00 95.81 224 SER A N 1
ATOM 1769 C CA . SER A 1 224 ? -11.557 -11.762 23.258 1.00 95.81 224 SER A CA 1
ATOM 1770 C C . SER A 1 224 ? -10.216 -12.490 23.147 1.00 95.81 224 SER A C 1
ATOM 1772 O O . SER A 1 224 ? -9.190 -11.909 23.500 1.00 95.81 224 SER A O 1
ATOM 1774 N N . ASP A 1 225 ? -10.190 -13.705 22.590 1.00 96.81 225 ASP A N 1
ATOM 1775 C CA . ASP A 1 225 ? -8.947 -14.448 22.345 1.00 96.81 225 ASP A CA 1
ATOM 1776 C C . ASP A 1 225 ? -8.015 -13.686 21.382 1.00 96.81 225 ASP A C 1
ATOM 1778 O O . ASP A 1 225 ? -6.807 -13.592 21.616 1.00 96.81 225 ASP A O 1
ATOM 1782 N N . LYS A 1 226 ? -8.561 -13.064 20.327 1.00 97.50 226 LYS A N 1
ATOM 1783 C CA . LYS A 1 226 ? -7.787 -12.211 19.405 1.00 97.50 226 LYS A CA 1
ATOM 1784 C C . LYS A 1 226 ? -7.272 -10.940 20.083 1.00 97.50 226 LYS A C 1
ATOM 1786 O O . LYS A 1 226 ? -6.103 -10.590 19.913 1.00 97.50 226 LYS A O 1
ATOM 1791 N N . LEU A 1 227 ? -8.101 -10.282 20.895 1.00 97.50 227 LEU A N 1
ATOM 1792 C CA . LEU A 1 227 ? -7.686 -9.114 21.683 1.00 97.50 227 LEU A CA 1
ATOM 1793 C C . LEU A 1 227 ? -6.584 -9.466 22.695 1.00 97.50 227 LEU A C 1
ATOM 1795 O O . LEU A 1 227 ? -5.686 -8.659 22.937 1.00 97.50 227 LEU A O 1
ATOM 1799 N N . ALA A 1 228 ? -6.606 -10.677 23.257 1.00 96.94 228 ALA A N 1
ATOM 1800 C CA . ALA A 1 228 ? -5.556 -11.164 24.145 1.00 96.94 228 ALA A CA 1
ATOM 1801 C C . ALA A 1 228 ? -4.218 -11.356 23.410 1.00 96.94 228 ALA A C 1
ATOM 1803 O O . ALA A 1 228 ? -3.170 -11.009 23.959 1.00 96.94 228 ALA A O 1
ATOM 1804 N N . LEU A 1 229 ? -4.236 -11.839 22.160 1.00 96.56 229 LEU A N 1
ATOM 1805 C CA . LEU A 1 229 ? -3.036 -11.911 21.316 1.00 96.56 229 LEU A CA 1
ATOM 1806 C C . LEU A 1 229 ? -2.473 -10.517 21.008 1.00 96.56 229 LEU A C 1
ATOM 1808 O O . LEU A 1 229 ? -1.267 -10.314 21.146 1.00 96.56 229 LEU A O 1
ATOM 1812 N N . ALA A 1 230 ? -3.336 -9.549 20.676 1.00 96.75 230 ALA A N 1
ATOM 1813 C CA . ALA A 1 230 ? -2.935 -8.153 20.480 1.00 96.75 230 ALA A CA 1
ATOM 1814 C C . ALA A 1 230 ? -2.269 -7.575 21.744 1.00 96.75 230 ALA A C 1
ATOM 1816 O O . ALA A 1 230 ? -1.184 -7.002 21.680 1.00 96.75 230 ALA A O 1
ATOM 1817 N N . ALA A 1 231 ? -2.873 -7.794 22.917 1.00 96.38 231 ALA A N 1
ATOM 1818 C CA . ALA A 1 231 ? -2.342 -7.304 24.187 1.00 96.38 231 ALA A CA 1
ATOM 1819 C C . ALA A 1 231 ? -1.010 -7.972 24.562 1.00 96.38 231 ALA A C 1
ATOM 1821 O O . ALA A 1 231 ? -0.148 -7.326 25.154 1.00 96.38 231 ALA A O 1
ATOM 1822 N N . LYS A 1 232 ? -0.829 -9.253 24.213 1.00 95.38 232 LYS A N 1
ATOM 1823 C CA . LYS A 1 232 ? 0.428 -9.983 24.416 1.00 95.38 232 LYS A CA 1
ATOM 1824 C C . LYS A 1 232 ? 1.546 -9.444 23.526 1.00 95.38 232 LYS A C 1
ATOM 1826 O O . LYS A 1 232 ? 2.670 -9.330 23.988 1.00 95.38 232 LYS A O 1
ATOM 1831 N N . LEU A 1 233 ? 1.255 -9.094 22.273 1.00 94.31 233 LEU A N 1
ATOM 1832 C CA . LEU A 1 233 ? 2.256 -8.509 21.375 1.00 94.31 233 LEU A CA 1
ATOM 1833 C C . LEU A 1 233 ? 2.760 -7.147 21.885 1.00 94.31 233 LEU A C 1
ATOM 1835 O O . LEU A 1 233 ? 3.927 -6.802 21.711 1.00 94.31 233 LEU A O 1
ATOM 1839 N N . LEU A 1 234 ? 1.881 -6.390 22.542 1.00 95.19 234 LEU A N 1
ATOM 1840 C CA . LEU A 1 234 ? 2.182 -5.066 23.080 1.00 95.19 234 LEU A CA 1
ATOM 1841 C C . LEU A 1 234 ? 2.711 -5.080 24.522 1.00 95.19 234 LEU A C 1
ATOM 1843 O O . LEU A 1 234 ? 3.178 -4.043 24.985 1.00 95.19 234 LEU A O 1
ATOM 1847 N N . SER A 1 235 ? 2.676 -6.216 25.234 1.00 90.69 235 SER A N 1
ATOM 1848 C CA . SER A 1 235 ? 2.980 -6.262 26.677 1.00 90.69 235 SER A CA 1
ATOM 1849 C C . SER A 1 235 ? 4.389 -5.801 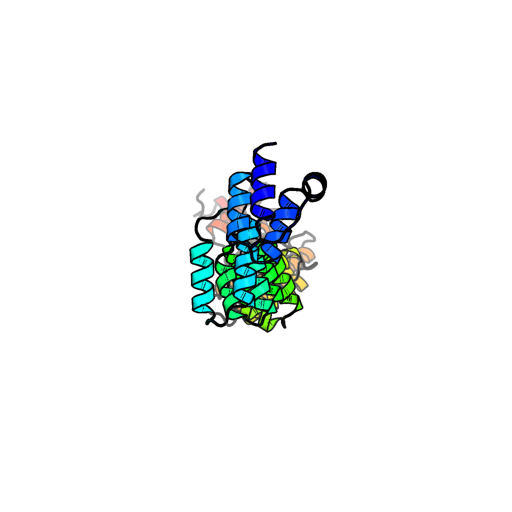27.028 1.00 90.69 235 SER A C 1
ATOM 1851 O O . SER A 1 235 ? 4.610 -5.269 28.115 1.00 90.69 235 SER A O 1
ATOM 1853 N N . ASP A 1 236 ? 5.322 -5.995 26.101 1.00 83.88 236 ASP A N 1
ATOM 1854 C CA . ASP A 1 236 ? 6.738 -5.699 26.303 1.00 83.88 236 ASP A CA 1
ATOM 1855 C C . ASP A 1 236 ? 7.092 -4.260 25.884 1.00 83.88 236 ASP A C 1
ATOM 1857 O O . ASP A 1 236 ? 8.198 -3.786 26.147 1.00 83.88 236 ASP A O 1
ATOM 1861 N N . SER A 1 237 ? 6.157 -3.540 25.250 1.00 87.19 237 SER A N 1
ATOM 1862 C CA . SER A 1 237 ? 6.326 -2.135 24.882 1.00 87.19 237 SER A CA 1
ATOM 1863 C C . SER A 1 237 ? 5.804 -1.223 25.990 1.00 87.19 237 SER A C 1
ATOM 1865 O O . SER A 1 237 ? 4.611 -1.185 26.286 1.00 87.19 237 SER A O 1
ATOM 1867 N N . ARG A 1 238 ? 6.705 -0.438 26.594 1.00 82.38 238 ARG A N 1
ATOM 1868 C CA . ARG A 1 238 ? 6.326 0.570 27.601 1.00 82.38 238 ARG A CA 1
ATOM 1869 C C . ARG A 1 238 ? 5.487 1.700 27.010 1.00 82.38 238 ARG A C 1
ATOM 1871 O O . ARG A 1 238 ? 4.685 2.287 27.728 1.00 82.38 238 ARG A O 1
ATOM 1878 N N . GLU A 1 239 ? 5.681 1.996 25.729 1.00 88.62 239 GLU A N 1
ATOM 1879 C CA . GLU A 1 239 ? 4.941 3.036 25.013 1.00 88.62 239 GLU A CA 1
ATOM 1880 C C . GLU A 1 239 ? 3.494 2.608 24.750 1.00 88.62 239 GLU A C 1
ATOM 1882 O O . GLU A 1 239 ? 2.603 3.448 24.785 1.00 88.62 239 GLU A O 1
ATOM 1887 N N . ALA A 1 240 ? 3.243 1.299 24.614 1.00 91.69 240 ALA A N 1
ATOM 1888 C CA . ALA A 1 240 ? 1.923 0.743 24.318 1.00 91.69 240 ALA A CA 1
ATOM 1889 C C . ALA A 1 240 ? 1.058 0.453 25.569 1.00 91.69 240 ALA A C 1
ATOM 1891 O O . ALA A 1 240 ? 0.140 -0.374 25.545 1.00 91.69 240 ALA A O 1
ATOM 1892 N N . ALA A 1 241 ? 1.374 1.072 26.713 1.00 93.00 241 ALA A N 1
ATOM 1893 C CA . ALA A 1 241 ? 0.702 0.786 27.982 1.00 93.00 241 ALA A CA 1
ATOM 1894 C C . ALA A 1 241 ? -0.794 1.147 27.953 1.00 93.00 241 ALA A C 1
ATOM 1896 O O . ALA A 1 241 ? -1.614 0.454 28.565 1.00 93.00 241 ALA A O 1
ATOM 1897 N N . PHE A 1 242 ? -1.147 2.216 27.234 1.00 94.50 242 PHE A N 1
ATOM 1898 C CA . PHE A 1 242 ? -2.531 2.642 27.047 1.00 94.50 242 PHE A CA 1
ATOM 1899 C C . PHE A 1 242 ? -3.316 1.618 26.222 1.00 94.50 242 PHE A C 1
ATOM 1901 O O . PHE A 1 242 ? -4.392 1.191 26.631 1.00 94.50 242 PHE A O 1
ATOM 1908 N N . GLU A 1 243 ? -2.751 1.161 25.111 1.00 95.06 243 GLU A N 1
ATOM 1909 C CA . GLU A 1 243 ? -3.335 0.193 24.190 1.00 95.06 243 GLU A CA 1
ATOM 1910 C C . GLU A 1 243 ? -3.554 -1.148 24.892 1.00 95.06 243 GLU A C 1
ATOM 1912 O O . GLU A 1 243 ? -4.637 -1.725 24.812 1.00 95.06 243 GLU A O 1
ATOM 1917 N N . VAL A 1 244 ? -2.569 -1.620 25.663 1.00 96.06 244 VAL A N 1
ATOM 1918 C CA . VAL A 1 244 ? -2.709 -2.835 26.481 1.00 96.06 244 VAL A CA 1
ATOM 1919 C C . VAL A 1 244 ? -3.841 -2.686 27.499 1.00 96.06 244 VAL A C 1
ATOM 1921 O O . VAL A 1 244 ? -4.590 -3.640 27.728 1.00 96.06 244 VAL A O 1
ATOM 1924 N N . HIS A 1 245 ? -3.980 -1.515 28.126 1.00 95.19 245 HIS A N 1
ATOM 1925 C CA . HIS A 1 245 ? -5.075 -1.260 29.057 1.00 95.19 245 HIS A CA 1
ATOM 1926 C C . HIS A 1 245 ? -6.433 -1.247 28.344 1.00 95.19 245 HIS A C 1
ATOM 1928 O O . HIS A 1 245 ? -7.335 -1.964 28.775 1.00 95.19 245 HIS A O 1
ATOM 1934 N N . ALA A 1 246 ? -6.547 -0.541 27.219 1.00 96.38 246 ALA A N 1
ATOM 1935 C CA . ALA A 1 246 ? -7.759 -0.471 26.408 1.00 96.38 246 ALA A CA 1
ATOM 1936 C C . ALA A 1 246 ? -8.199 -1.854 25.895 1.00 96.38 246 ALA A C 1
ATOM 1938 O O . ALA A 1 246 ? -9.379 -2.195 25.949 1.00 96.38 246 ALA A O 1
ATOM 1939 N N . LEU A 1 247 ? -7.255 -2.702 25.471 1.00 97.06 247 LEU A N 1
ATOM 1940 C CA . LEU A 1 247 ? -7.536 -4.079 25.047 1.00 97.06 247 LEU A CA 1
ATOM 1941 C C . LEU A 1 247 ? -8.056 -4.954 26.192 1.00 97.06 247 LEU A C 1
ATOM 1943 O O . LEU A 1 247 ? -8.917 -5.809 25.976 1.00 97.06 247 LEU A O 1
ATOM 1947 N N . LYS A 1 248 ? -7.548 -4.751 27.413 1.00 96.31 248 LYS A N 1
ATOM 1948 C CA . LYS A 1 248 ? -8.050 -5.438 28.611 1.00 96.31 248 LYS A CA 1
ATOM 1949 C C . LYS A 1 248 ? -9.435 -4.929 29.007 1.00 96.31 248 LYS A C 1
ATOM 1951 O O . LYS A 1 248 ? -10.287 -5.742 29.352 1.00 96.31 248 LYS A O 1
ATOM 1956 N N . GLU A 1 249 ? -9.683 -3.623 28.925 1.00 97.31 249 GLU A N 1
ATOM 1957 C CA . GLU A 1 249 ? -11.016 -3.055 29.152 1.00 97.31 249 GLU A CA 1
ATOM 1958 C C . GLU A 1 249 ? -12.033 -3.591 28.138 1.00 97.31 249 GLU A C 1
ATOM 1960 O O . GLU A 1 249 ? -13.117 -4.016 28.535 1.00 97.31 249 GLU A O 1
ATOM 1965 N N . ALA A 1 250 ? -11.674 -3.676 26.855 1.00 97.31 250 ALA A N 1
ATOM 1966 C CA . ALA A 1 250 ? -12.535 -4.254 25.825 1.00 97.31 250 ALA A CA 1
ATOM 1967 C C . ALA A 1 250 ? -12.913 -5.717 26.132 1.00 97.31 250 ALA A C 1
ATOM 1969 O O . ALA A 1 250 ? -14.088 -6.077 26.056 1.00 97.31 250 ALA A O 1
ATOM 1970 N N . GLN A 1 251 ? -11.951 -6.546 26.559 1.00 97.38 251 GLN A N 1
ATOM 1971 C CA . GLN A 1 251 ? -12.216 -7.929 26.987 1.00 97.38 251 GLN A CA 1
ATOM 1972 C C . GLN A 1 251 ? -13.146 -7.989 28.209 1.00 97.38 251 GLN A C 1
ATOM 1974 O O . GLN A 1 251 ? -14.088 -8.784 28.244 1.00 97.38 251 GLN A O 1
ATOM 1979 N N . THR A 1 252 ? -12.915 -7.135 29.211 1.00 97.50 252 THR A N 1
ATOM 1980 C CA . THR A 1 252 ? -13.780 -7.047 30.396 1.00 97.50 252 THR A CA 1
ATOM 1981 C C . THR A 1 252 ? -15.201 -6.635 30.015 1.00 97.50 252 THR A C 1
ATOM 1983 O O . THR A 1 252 ? -16.160 -7.224 30.519 1.00 97.50 252 THR A O 1
ATOM 1986 N N . LEU A 1 253 ? -15.356 -5.674 29.099 1.00 98.00 253 LEU A N 1
ATOM 1987 C CA . LEU A 1 253 ? -16.660 -5.193 28.647 1.00 98.00 253 LEU A CA 1
ATOM 1988 C C . LEU A 1 253 ? -17.438 -6.294 27.932 1.00 98.00 253 LEU A C 1
ATOM 1990 O O . LEU A 1 253 ? -18.578 -6.555 28.312 1.00 98.00 253 LEU A O 1
ATOM 1994 N N . LEU A 1 254 ? -16.812 -6.976 26.968 1.00 96.81 254 LEU A N 1
ATOM 1995 C CA . LEU A 1 254 ? -17.440 -8.079 26.237 1.00 96.81 254 LEU A CA 1
ATOM 1996 C C . LEU A 1 254 ? -17.911 -9.177 27.194 1.00 96.81 254 LEU A C 1
ATOM 1998 O O . LEU A 1 254 ? -19.065 -9.594 27.136 1.00 96.81 254 LEU A O 1
ATOM 2002 N N . LYS A 1 255 ? -17.069 -9.564 28.159 1.00 96.19 255 LYS A N 1
ATOM 2003 C CA . LYS A 1 255 ? -17.418 -10.566 29.175 1.00 96.19 255 LYS A CA 1
ATOM 2004 C C . LYS A 1 255 ? -18.597 -10.138 30.059 1.00 96.19 255 LYS A C 1
ATOM 2006 O O . LYS A 1 255 ? -19.436 -10.962 30.421 1.00 96.19 255 LYS A O 1
ATOM 2011 N N . MET A 1 256 ? -18.659 -8.864 30.456 1.00 96.94 256 MET A N 1
ATOM 2012 C CA . MET A 1 256 ? -19.791 -8.340 31.230 1.00 96.94 256 MET A CA 1
ATOM 2013 C C . MET A 1 256 ? -21.074 -8.287 30.394 1.00 96.94 256 MET A C 1
ATOM 2015 O O . MET A 1 256 ? -22.140 -8.615 30.913 1.00 96.94 256 MET A O 1
ATOM 2019 N N . GLN A 1 257 ? -20.974 -7.906 29.120 1.00 96.62 257 GLN A N 1
ATOM 2020 C CA . GLN A 1 257 ? -22.102 -7.856 28.192 1.00 96.62 257 GLN A CA 1
ATOM 2021 C C . GLN A 1 257 ? -22.658 -9.248 27.896 1.00 96.62 257 GLN A C 1
ATOM 2023 O O . GLN A 1 257 ? -23.857 -9.429 28.036 1.00 96.62 257 GLN A O 1
ATOM 2028 N N . GLU A 1 258 ? -21.822 -10.257 27.633 1.00 95.19 258 GLU A N 1
ATOM 2029 C CA . GLU A 1 258 ? -22.279 -11.650 27.473 1.00 95.19 258 GLU A CA 1
ATOM 2030 C C . GLU A 1 258 ? -23.074 -12.145 28.695 1.00 95.19 258 GLU A C 1
ATOM 2032 O O . GLU A 1 258 ? -24.082 -12.844 28.568 1.00 95.19 258 GLU A O 1
ATOM 2037 N N . ALA A 1 259 ? -22.648 -11.762 29.905 1.00 95.12 259 ALA A N 1
ATOM 2038 C CA . ALA A 1 259 ? -23.393 -12.077 31.119 1.00 95.12 259 ALA A CA 1
ATOM 2039 C C . ALA A 1 259 ? -24.745 -11.344 31.173 1.00 95.12 259 ALA A C 1
ATOM 2041 O O . ALA A 1 259 ? -25.731 -11.918 31.632 1.00 95.12 259 ALA A O 1
ATOM 2042 N N . PHE A 1 260 ? -24.816 -10.096 30.702 1.00 96.44 260 PHE A N 1
ATOM 2043 C CA . PHE A 1 260 ? -26.078 -9.364 30.603 1.00 96.44 260 PHE A CA 1
ATOM 2044 C C . PHE A 1 260 ? -27.008 -9.948 29.545 1.00 96.44 260 PHE A C 1
ATOM 2046 O O . PHE A 1 260 ? -28.194 -10.071 29.834 1.00 96.44 260 PHE A O 1
ATOM 2053 N N . ASP A 1 261 ? -26.490 -10.376 28.398 1.00 94.69 261 ASP A N 1
ATOM 2054 C CA . ASP A 1 261 ? -27.274 -11.004 27.334 1.00 94.69 261 ASP A CA 1
ATOM 2055 C C . ASP A 1 261 ? -28.000 -12.244 27.843 1.00 94.69 261 ASP A C 1
ATOM 2057 O O . ASP A 1 261 ? -29.207 -12.404 27.648 1.00 94.69 261 ASP A O 1
ATOM 2061 N N . ARG A 1 262 ? -27.279 -13.081 28.594 1.00 93.81 262 ARG A N 1
ATOM 2062 C CA . ARG A 1 262 ? -27.839 -14.281 29.215 1.00 93.81 262 ARG A CA 1
ATOM 2063 C C . ARG A 1 262 ? -28.826 -13.960 30.337 1.00 93.81 262 ARG A C 1
ATOM 2065 O O . ARG A 1 262 ? -29.895 -14.557 30.396 1.00 93.81 262 ARG A O 1
ATOM 2072 N N . ASP A 1 263 ? -28.458 -13.064 31.250 1.00 95.75 263 ASP A N 1
ATOM 2073 C CA . ASP A 1 263 ? -29.244 -12.802 32.460 1.00 95.75 263 ASP A CA 1
ATOM 2074 C C . ASP A 1 263 ? -30.497 -11.950 32.195 1.00 95.75 263 ASP A C 1
ATOM 2076 O O . ASP A 1 263 ? -31.473 -12.051 32.934 1.00 95.75 263 ASP A O 1
ATOM 2080 N N . LEU A 1 264 ? -30.439 -11.048 31.210 1.00 94.81 264 LEU A N 1
ATOM 2081 C CA . LEU A 1 264 ? -31.486 -10.063 30.916 1.00 94.81 264 LEU A CA 1
ATOM 2082 C C . LEU A 1 264 ? -32.273 -10.390 29.648 1.00 94.81 264 LEU A C 1
ATOM 2084 O O . LEU A 1 264 ? -33.266 -9.715 29.375 1.00 94.81 264 LEU A O 1
ATOM 2088 N N . THR A 1 265 ? -31.857 -11.410 28.889 1.00 92.25 265 THR A N 1
ATOM 2089 C CA . THR A 1 265 ? -32.500 -11.839 27.635 1.00 92.25 265 THR A CA 1
ATOM 2090 C C . THR A 1 265 ? -32.667 -10.696 26.621 1.00 92.25 265 THR A C 1
ATOM 2092 O O . THR A 1 265 ? -33.676 -10.604 25.928 1.00 92.25 265 THR A O 1
ATOM 2095 N N . ASP A 1 266 ? -31.683 -9.796 26.555 1.00 93.88 266 ASP A N 1
ATOM 2096 C CA . ASP A 1 266 ? -31.640 -8.633 25.659 1.00 93.88 266 ASP A CA 1
ATOM 2097 C C . ASP A 1 266 ? -30.189 -8.407 25.202 1.00 93.88 266 ASP A C 1
ATOM 2099 O O . ASP A 1 266 ? -29.268 -8.776 25.915 1.00 93.88 266 ASP A O 1
ATOM 2103 N N . THR A 1 267 ? -29.956 -7.812 24.034 1.00 95.00 267 THR A N 1
ATOM 2104 C CA . THR A 1 267 ? -28.626 -7.744 23.399 1.00 95.00 267 THR A CA 1
ATOM 2105 C C . THR A 1 267 ? -27.771 -6.572 23.896 1.00 95.00 267 THR A C 1
ATOM 2107 O O . THR A 1 267 ? -28.105 -5.405 23.686 1.00 95.00 267 THR A O 1
ATOM 2110 N N . PHE A 1 268 ? -26.639 -6.837 24.534 1.00 96.81 268 PHE A N 1
ATOM 2111 C CA . PHE A 1 268 ? -25.671 -5.832 24.987 1.00 96.81 268 PHE A CA 1
ATOM 2112 C C . PHE A 1 268 ? -24.311 -5.974 24.312 1.00 96.81 268 PHE A C 1
ATOM 2114 O O . PHE A 1 268 ? -23.598 -4.973 24.229 1.00 96.81 268 PHE A O 1
ATOM 2121 N N . THR A 1 269 ? -23.934 -7.167 23.847 1.00 94.75 269 THR A N 1
ATOM 2122 C CA . THR A 1 269 ? -22.623 -7.391 23.221 1.00 94.75 269 THR A CA 1
ATOM 2123 C C . THR A 1 269 ? -22.390 -6.449 22.043 1.00 94.75 269 THR A C 1
ATOM 2125 O O . THR A 1 269 ? -23.236 -6.335 21.155 1.00 94.75 269 THR A O 1
ATOM 2128 N N . GLY A 1 270 ? -21.234 -5.785 22.034 1.00 93.19 270 GLY A N 1
ATOM 2129 C CA . GLY A 1 270 ? -20.826 -4.855 20.976 1.00 93.19 270 GLY A CA 1
ATOM 2130 C C . GLY A 1 270 ? -21.196 -3.392 21.235 1.00 93.19 270 GLY A C 1
ATOM 2131 O O . GLY A 1 270 ? -20.728 -2.516 20.512 1.00 93.19 270 GLY A O 1
ATOM 2132 N N . LEU A 1 271 ? -21.977 -3.097 22.280 1.00 97.12 271 LEU A N 1
ATOM 2133 C CA . LEU A 1 271 ? -22.213 -1.718 22.710 1.00 97.12 271 LEU A CA 1
ATOM 2134 C C . LEU A 1 271 ? -20.952 -1.117 23.344 1.00 97.12 271 LEU A C 1
ATOM 2136 O O . LEU A 1 271 ? -20.164 -1.809 23.987 1.00 97.12 271 LEU A O 1
ATOM 2140 N N . SER A 1 272 ? -20.789 0.199 23.256 1.00 97.94 272 SER A N 1
ATOM 2141 C CA . SER A 1 272 ? -19.789 0.906 24.064 1.00 97.94 272 SER A CA 1
ATOM 2142 C C . SER A 1 272 ? -20.137 0.867 25.562 1.00 97.94 272 SER A C 1
ATOM 2144 O O . SER A 1 272 ? -21.274 0.583 25.957 1.00 97.94 272 SER A O 1
ATOM 2146 N N . VAL A 1 273 ? -19.179 1.222 26.429 1.00 98.25 273 VAL A N 1
ATOM 2147 C CA . VAL A 1 273 ? -19.409 1.376 27.883 1.00 98.25 273 VAL A CA 1
ATOM 2148 C C . VAL A 1 273 ? -20.599 2.307 28.155 1.00 98.25 273 VAL A C 1
ATOM 2150 O O . VAL A 1 273 ? -21.491 1.987 28.944 1.00 98.25 273 VAL A O 1
ATOM 2153 N N . ASN A 1 274 ? -20.659 3.434 27.442 1.00 98.19 274 ASN A N 1
ATOM 2154 C CA . ASN A 1 274 ? -21.690 4.453 27.624 1.00 98.19 274 ASN A CA 1
ATOM 2155 C C . ASN A 1 274 ? -23.074 3.969 27.172 1.00 98.19 274 ASN A C 1
ATOM 2157 O O . ASN A 1 274 ? -24.064 4.183 27.873 1.00 98.19 274 ASN A O 1
ATOM 2161 N N . GLU A 1 275 ? -23.151 3.297 26.023 1.00 98.25 275 GLU A N 1
ATOM 2162 C CA . GLU A 1 275 ? -24.399 2.716 25.514 1.00 98.25 275 GLU A CA 1
ATOM 2163 C C . GLU A 1 275 ? -24.890 1.571 26.401 1.00 98.25 275 GLU A C 1
ATOM 2165 O O . GLU A 1 275 ? -26.090 1.462 26.658 1.00 98.25 275 GLU A O 1
ATOM 2170 N N . THR A 1 276 ? -23.967 0.776 26.949 1.00 98.19 276 THR A N 1
ATOM 2171 C CA . THR A 1 276 ? -24.275 -0.272 27.931 1.00 98.19 276 THR A CA 1
ATOM 2172 C C . THR A 1 276 ? -24.911 0.337 29.179 1.00 98.19 276 THR A C 1
ATOM 2174 O O . THR A 1 276 ? -25.984 -0.098 29.602 1.00 98.19 276 THR A O 1
ATOM 2177 N N . MET A 1 277 ? -24.311 1.393 29.744 1.00 98.38 277 MET A N 1
ATOM 2178 C CA . MET A 1 277 ? -24.889 2.121 30.881 1.00 98.38 277 MET A CA 1
ATOM 2179 C C . MET A 1 277 ? -26.262 2.708 30.546 1.00 98.38 277 MET A C 1
ATOM 2181 O O . MET A 1 277 ? -27.205 2.540 31.319 1.00 98.38 277 MET A O 1
ATOM 2185 N N . PHE A 1 278 ? -26.393 3.365 29.391 1.00 98.38 278 PHE A N 1
ATOM 2186 C CA . PHE A 1 278 ? -27.655 3.948 28.941 1.00 98.38 278 PHE A CA 1
ATOM 2187 C C . PHE A 1 278 ? -28.760 2.889 28.855 1.00 98.38 278 PHE A C 1
ATOM 2189 O O . PHE A 1 278 ? -29.840 3.070 29.425 1.00 98.38 278 PHE A O 1
ATOM 2196 N N . LYS A 1 279 ? -28.483 1.759 28.189 1.00 98.25 279 LYS A N 1
ATOM 2197 C CA . LYS A 1 279 ? -29.443 0.666 28.011 1.00 98.25 279 LYS A CA 1
ATOM 2198 C C . LYS A 1 279 ? -29.835 0.044 29.352 1.00 98.25 279 LYS A C 1
ATOM 2200 O O . LYS A 1 279 ? -31.027 -0.131 29.602 1.00 98.25 279 LYS A O 1
ATOM 2205 N N . LEU A 1 280 ? -28.873 -0.203 30.246 1.00 97.75 280 LEU A N 1
ATOM 2206 C CA . LEU A 1 280 ? -29.141 -0.727 31.591 1.00 97.75 280 LEU A CA 1
ATOM 2207 C C . LEU A 1 280 ? -30.043 0.208 32.410 1.00 97.75 280 LEU A C 1
ATOM 2209 O O . LEU A 1 280 ? -30.991 -0.265 33.034 1.00 97.75 280 LEU A O 1
ATOM 2213 N N . ILE A 1 281 ? -29.794 1.522 32.392 1.00 96.81 281 ILE A N 1
ATOM 2214 C CA . ILE A 1 281 ? -30.619 2.503 33.122 1.00 96.81 281 ILE A CA 1
ATOM 2215 C C . ILE A 1 281 ? -32.025 2.574 32.523 1.00 96.81 281 ILE A C 1
ATOM 2217 O O . ILE A 1 281 ? -33.007 2.568 33.265 1.00 96.81 281 ILE A O 1
ATOM 2221 N N . ARG A 1 282 ? -32.138 2.579 31.190 1.00 96.81 282 ARG A N 1
ATOM 2222 C CA . ARG A 1 282 ? -33.429 2.599 30.489 1.00 96.81 282 ARG A CA 1
ATOM 2223 C C . ARG A 1 282 ? -34.288 1.373 30.819 1.00 96.81 282 ARG A C 1
ATOM 2225 O O . ARG A 1 282 ? -35.502 1.494 30.928 1.00 96.81 282 ARG A O 1
ATOM 2232 N N . LEU A 1 283 ? -33.664 0.213 31.022 1.00 95.69 283 LEU A N 1
ATOM 2233 C CA . LEU A 1 283 ? -34.339 -1.021 31.442 1.00 95.69 283 LEU A CA 1
ATOM 2234 C C . LEU A 1 283 ? -34.582 -1.106 32.964 1.00 95.69 283 LEU A C 1
ATOM 2236 O O . LEU A 1 283 ? -35.216 -2.045 33.427 1.00 95.69 283 LEU A O 1
ATOM 2240 N N . GLY A 1 284 ? -34.104 -0.136 33.755 1.00 94.56 284 GLY A N 1
ATOM 2241 C CA . GLY A 1 284 ? -34.273 -0.100 35.215 1.00 94.56 284 GLY A CA 1
ATOM 2242 C C . GLY A 1 284 ? -33.203 -0.849 36.019 1.00 94.56 284 GLY A C 1
ATOM 2243 O O . GLY A 1 284 ? -33.293 -0.938 37.243 1.00 94.56 284 GLY A O 1
ATOM 2244 N N . TYR A 1 285 ? -32.144 -1.352 35.382 1.00 96.06 285 TYR A N 1
ATOM 2245 C CA . TYR A 1 285 ? -31.054 -2.078 36.043 1.00 96.06 285 TYR A CA 1
ATOM 2246 C C . TYR A 1 285 ? -29.978 -1.138 36.619 1.00 96.06 285 TYR A C 1
ATOM 2248 O O . TYR A 1 285 ? -28.784 -1.275 36.337 1.00 96.06 285 TYR A O 1
ATOM 2256 N N . HIS A 1 286 ? -30.382 -0.195 37.477 1.00 93.50 286 HIS A N 1
ATOM 2257 C CA . HIS A 1 286 ? -29.514 0.868 38.013 1.00 93.50 286 HIS A CA 1
ATOM 2258 C C . HIS A 1 286 ? -28.259 0.343 38.734 1.00 93.50 286 HIS A C 1
ATOM 2260 O O . HIS A 1 286 ? -27.166 0.872 38.539 1.00 93.50 286 HIS A O 1
ATOM 2266 N N . LYS A 1 287 ? -28.377 -0.745 39.511 1.00 95.44 287 LYS A N 1
ATOM 2267 C CA . LYS A 1 287 ? -27.229 -1.366 40.204 1.00 95.44 287 LYS A CA 1
ATOM 2268 C C . LYS A 1 287 ? -26.184 -1.916 39.226 1.00 95.44 287 LYS A C 1
ATOM 2270 O O . LYS A 1 287 ? -24.988 -1.770 39.459 1.00 95.44 287 LYS A O 1
ATOM 2275 N N . ARG A 1 288 ? -26.625 -2.523 38.116 1.00 96.19 288 ARG A N 1
ATOM 2276 C CA . ARG A 1 288 ? -25.726 -3.042 37.070 1.00 96.19 288 ARG A CA 1
ATOM 2277 C C . ARG A 1 288 ? -25.058 -1.894 36.309 1.00 96.19 288 ARG A C 1
ATOM 2279 O O . ARG A 1 288 ? -23.864 -1.970 36.045 1.00 96.19 288 ARG A O 1
ATOM 2286 N N . ALA A 1 289 ? -25.786 -0.806 36.042 1.00 96.50 289 ALA A N 1
ATOM 2287 C CA . ALA A 1 289 ? -25.219 0.394 35.425 1.00 96.50 289 ALA A CA 1
ATOM 2288 C C . ALA A 1 289 ? -24.152 1.063 36.312 1.00 96.50 289 ALA A C 1
ATOM 2290 O O . ALA A 1 289 ? -23.092 1.436 35.819 1.00 96.50 289 ALA A O 1
ATOM 2291 N N . SER A 1 290 ? -24.392 1.151 37.626 1.00 95.88 290 SER A N 1
ATOM 2292 C CA . SER A 1 290 ? -23.403 1.657 38.589 1.00 95.88 290 SER A CA 1
ATOM 2293 C C . SER A 1 290 ? -22.159 0.764 38.667 1.00 95.88 290 SER A C 1
ATOM 2295 O O . SER A 1 290 ? -21.051 1.286 38.746 1.00 95.88 290 SER A O 1
ATOM 2297 N N . LYS A 1 291 ? -22.316 -0.565 38.551 1.00 97.25 291 LYS A N 1
ATOM 2298 C CA . LYS A 1 291 ? -21.179 -1.495 38.454 1.00 97.25 291 LYS A CA 1
ATOM 2299 C C . LYS A 1 291 ? -20.323 -1.238 37.206 1.00 97.25 291 LYS A C 1
ATOM 2301 O O . LYS A 1 291 ? -19.103 -1.251 37.309 1.00 97.25 291 LYS A O 1
ATOM 2306 N N . ILE A 1 292 ? -20.942 -0.977 36.050 1.00 97.81 292 ILE A N 1
ATOM 2307 C CA . ILE A 1 292 ? -20.212 -0.592 34.828 1.00 97.81 292 ILE A CA 1
ATOM 2308 C C . ILE A 1 292 ? -19.471 0.734 35.043 1.00 97.81 292 ILE A C 1
ATOM 2310 O O . ILE A 1 292 ? -18.283 0.819 34.749 1.00 97.81 292 ILE A O 1
ATOM 2314 N N . GLN A 1 293 ? -20.127 1.742 35.626 1.00 97.38 293 GLN A N 1
ATOM 2315 C CA . GLN A 1 293 ? -19.487 3.025 35.933 1.00 97.38 293 GLN A CA 1
ATOM 2316 C C . GLN A 1 293 ? -18.225 2.853 36.794 1.00 97.38 293 GLN A C 1
ATOM 2318 O O . GLN A 1 293 ? -17.200 3.460 36.491 1.00 97.38 293 GLN A O 1
ATOM 2323 N N . SER A 1 294 ? -18.293 2.035 37.854 1.00 97.31 294 SER A N 1
ATOM 2324 C CA . SER A 1 294 ? -17.156 1.808 38.752 1.00 97.31 294 SER A CA 1
ATOM 2325 C C . SER A 1 294 ? -16.033 0.999 38.107 1.00 97.31 294 SER A C 1
ATOM 2327 O O . SER A 1 294 ? -14.869 1.320 38.322 1.00 97.31 294 SER A O 1
ATOM 2329 N N . GLU A 1 295 ? -16.374 -0.029 37.322 1.00 97.25 295 GLU A N 1
ATOM 2330 C CA . GLU A 1 295 ? -15.393 -0.915 36.681 1.00 97.25 295 GLU A CA 1
ATOM 2331 C C . GLU A 1 295 ? -14.544 -0.152 35.654 1.00 97.25 295 GLU A C 1
ATOM 2333 O O . GLU A 1 295 ? -13.320 -0.215 35.692 1.00 97.25 295 GLU A O 1
ATOM 2338 N N . PHE A 1 296 ? -15.196 0.640 34.796 1.00 97.38 296 PHE A N 1
ATOM 2339 C CA . PHE A 1 296 ? -14.551 1.404 33.718 1.00 97.38 296 PHE A CA 1
ATOM 2340 C C . PHE A 1 296 ? -14.194 2.841 34.117 1.00 97.38 296 PHE A C 1
ATOM 2342 O O . PHE A 1 296 ? -13.886 3.668 33.263 1.00 97.38 296 PHE A O 1
ATOM 2349 N N . LYS A 1 297 ? -14.290 3.168 35.415 1.00 97.19 297 LYS A N 1
ATOM 2350 C CA . LYS A 1 297 ? -13.972 4.492 35.982 1.00 97.19 297 LYS A CA 1
ATOM 2351 C C . LYS A 1 297 ? -14.570 5.653 35.173 1.00 97.19 297 LYS A C 1
ATOM 2353 O O . LYS A 1 297 ? -13.910 6.664 34.927 1.00 97.19 297 LYS A O 1
ATOM 2358 N N . VAL A 1 298 ? -15.827 5.505 34.753 1.00 97.25 298 VAL A N 1
ATOM 2359 C CA . VAL A 1 298 ? -16.501 6.495 33.904 1.00 97.25 298 VAL A CA 1
ATOM 2360 C C . VAL A 1 298 ? -16.630 7.813 34.680 1.00 97.25 298 VAL A C 1
ATOM 2362 O O . VAL A 1 298 ? -17.187 7.802 35.782 1.00 97.25 298 VAL A O 1
ATOM 2365 N N . PRO A 1 299 ? -16.163 8.954 34.132 1.00 97.56 299 PRO A N 1
ATOM 2366 C CA . PRO A 1 299 ? -16.208 10.232 34.835 1.00 97.56 299 PRO A CA 1
ATOM 2367 C C . PRO A 1 299 ? -17.624 10.611 35.273 1.00 97.56 299 PRO A C 1
ATOM 2369 O O . PRO A 1 299 ? -18.570 10.506 34.488 1.00 97.56 299 PRO A O 1
ATOM 2372 N N . ASP A 1 300 ? -17.767 11.147 36.488 1.00 94.56 300 ASP A N 1
ATOM 2373 C CA . ASP A 1 300 ? -19.075 11.473 37.076 1.00 94.56 300 ASP A CA 1
ATOM 2374 C C . ASP A 1 300 ? -19.927 12.369 36.175 1.00 94.56 300 ASP A C 1
ATOM 2376 O O . ASP A 1 300 ? -21.117 12.128 35.990 1.00 94.56 300 ASP A O 1
ATOM 2380 N N . LYS A 1 301 ? -19.312 13.367 35.533 1.00 96.56 301 LYS A N 1
ATOM 2381 C CA . LYS A 1 301 ? -20.001 14.251 34.585 1.00 96.56 301 LYS A CA 1
ATOM 2382 C C . LYS A 1 301 ? -20.636 13.474 33.421 1.00 96.56 301 LYS A C 1
ATOM 2384 O O . LYS A 1 301 ? -21.757 13.775 33.020 1.00 96.56 301 LYS A O 1
ATOM 2389 N N . VAL A 1 302 ? -19.931 12.475 32.887 1.00 97.44 302 VAL A N 1
ATOM 2390 C CA . VAL A 1 302 ? -20.405 11.625 31.782 1.00 97.44 302 VAL A CA 1
ATOM 2391 C C . VAL A 1 302 ? -21.517 10.700 32.271 1.00 97.44 302 VAL A C 1
ATOM 2393 O O . VAL A 1 302 ? -22.576 10.634 31.648 1.00 97.44 302 VAL A O 1
ATOM 2396 N N . ALA A 1 303 ? -21.320 10.053 33.422 1.00 96.56 303 ALA A N 1
ATOM 2397 C CA . ALA A 1 303 ? -22.316 9.171 34.023 1.00 96.56 303 ALA A CA 1
ATOM 2398 C C . ALA A 1 303 ? -23.645 9.897 34.308 1.00 96.56 303 ALA A C 1
ATOM 2400 O O . ALA A 1 303 ? -24.716 9.358 34.025 1.00 96.56 303 ALA A O 1
ATOM 2401 N N . TRP A 1 304 ? -23.587 11.140 34.796 1.00 95.38 304 TRP A N 1
ATOM 2402 C CA . TRP A 1 304 ? -24.766 11.978 35.035 1.00 95.38 304 TRP A CA 1
ATOM 2403 C C . TRP A 1 304 ? -25.526 12.316 33.751 1.00 95.38 304 TRP A C 1
ATOM 2405 O O . TRP A 1 304 ? -26.747 12.152 33.707 1.00 95.38 304 TRP A O 1
ATOM 2415 N N . TRP A 1 305 ? -24.823 12.707 32.683 1.00 97.12 305 TRP A N 1
ATOM 2416 C CA . TRP A 1 305 ? -25.452 12.941 31.379 1.00 97.12 305 TRP A CA 1
ATOM 2417 C C . TRP A 1 305 ? -26.122 11.682 30.822 1.00 97.12 305 TRP A C 1
ATOM 2419 O O . TRP A 1 305 ? -27.245 11.754 30.320 1.00 97.12 305 TRP A O 1
ATOM 2429 N N . ILE A 1 306 ? -25.463 10.525 30.925 1.00 97.56 306 ILE A N 1
ATOM 2430 C CA . ILE A 1 306 ? -26.020 9.244 30.473 1.00 97.56 306 ILE A CA 1
ATOM 2431 C C . ILE A 1 306 ? -27.275 8.894 31.276 1.00 97.56 306 ILE A C 1
ATOM 2433 O O . ILE A 1 306 ? -28.300 8.551 30.682 1.00 97.56 306 ILE A O 1
ATOM 2437 N N . ARG A 1 307 ? -27.220 9.019 32.609 1.00 95.94 307 ARG A N 1
ATOM 2438 C CA . ARG A 1 307 ? -28.351 8.727 33.498 1.00 95.94 307 ARG A CA 1
ATOM 2439 C C . ARG A 1 307 ? -29.548 9.614 33.183 1.00 95.94 307 ARG A C 1
ATOM 2441 O O . ARG A 1 307 ? -30.636 9.082 32.989 1.00 95.94 307 ARG A O 1
ATOM 2448 N N . LEU A 1 308 ? -29.352 10.927 33.069 1.00 95.38 308 LEU A N 1
ATOM 2449 C CA . LEU A 1 308 ? -30.426 11.864 32.740 1.00 95.38 308 LEU A CA 1
ATOM 2450 C C . LEU A 1 308 ? -31.083 11.509 31.399 1.00 95.38 308 LEU A C 1
ATOM 2452 O O . LEU A 1 308 ? -32.300 11.346 31.330 1.00 95.38 308 LEU A O 1
ATOM 2456 N N . ARG A 1 309 ? -30.280 11.317 30.343 1.00 97.06 309 ARG A N 1
ATOM 2457 C CA . ARG A 1 309 ? -30.794 10.960 29.009 1.00 97.06 309 ARG A CA 1
ATOM 2458 C C . ARG A 1 309 ? -31.566 9.639 29.033 1.00 97.06 309 ARG A C 1
ATOM 2460 O O . ARG A 1 309 ? -32.614 9.541 28.398 1.00 97.06 309 ARG A O 1
ATOM 2467 N N . ALA A 1 310 ? -31.075 8.639 29.765 1.00 97.38 310 ALA A N 1
ATOM 2468 C CA . ALA A 1 310 ? -31.728 7.338 29.874 1.00 97.38 310 ALA A CA 1
ATOM 2469 C C . ALA A 1 310 ? -33.056 7.408 30.645 1.00 97.38 310 ALA A C 1
ATOM 2471 O O . ALA A 1 310 ? -34.039 6.811 30.208 1.00 97.38 310 ALA A O 1
ATOM 2472 N N . LEU A 1 311 ? -33.111 8.158 31.752 1.00 95.94 311 LEU A N 1
ATOM 2473 C CA . LEU A 1 311 ? -34.332 8.340 32.546 1.00 95.94 311 LEU A CA 1
ATOM 2474 C C . LEU A 1 311 ? -35.408 9.113 31.774 1.00 95.94 311 LEU A C 1
ATOM 2476 O O . LEU A 1 311 ? -36.570 8.710 31.778 1.00 95.94 311 LEU A O 1
ATOM 2480 N N . VAL A 1 312 ? -35.020 10.163 31.042 1.00 96.81 312 VAL A N 1
ATOM 2481 C CA . VAL A 1 312 ? -35.935 10.908 30.163 1.00 96.81 312 VAL A CA 1
ATOM 2482 C C . VAL A 1 312 ? -36.470 10.003 29.051 1.00 96.81 312 VAL A C 1
ATOM 2484 O O . VAL A 1 312 ? -37.674 9.982 28.805 1.00 96.81 312 VAL A O 1
ATOM 2487 N N . ALA A 1 313 ? -35.608 9.197 28.419 1.00 96.38 313 ALA A N 1
ATOM 2488 C CA . ALA A 1 313 ? -36.028 8.234 27.398 1.00 96.38 313 ALA A CA 1
ATOM 2489 C C . ALA A 1 313 ? -36.979 7.155 27.952 1.00 96.38 313 ALA A C 1
ATOM 2491 O O . ALA A 1 313 ? -37.885 6.715 27.247 1.00 96.38 313 ALA A O 1
ATOM 2492 N N . LYS A 1 314 ? -36.795 6.754 29.215 1.00 95.50 314 LYS A N 1
ATOM 2493 C CA . LYS A 1 314 ? -37.681 5.838 29.950 1.00 95.50 314 LYS A CA 1
ATOM 2494 C C . LYS A 1 314 ? -38.976 6.517 30.435 1.00 95.50 314 LYS A C 1
ATOM 2496 O O . LYS A 1 314 ? -39.924 5.818 30.776 1.00 95.50 314 LYS A O 1
ATOM 2501 N N . ARG A 1 315 ? -39.034 7.858 30.443 1.00 95.81 315 ARG A N 1
ATOM 2502 C CA . ARG A 1 315 ? -40.074 8.683 31.098 1.00 95.81 315 ARG A CA 1
ATOM 2503 C C . ARG A 1 315 ? -40.234 8.373 32.590 1.00 95.81 315 ARG A C 1
ATOM 2505 O O . ARG A 1 315 ? -41.336 8.411 33.130 1.00 95.81 315 ARG A O 1
ATOM 2512 N N . ASP A 1 316 ? -39.125 8.062 33.251 1.00 94.69 316 ASP A N 1
ATOM 2513 C CA . ASP A 1 316 ? -39.094 7.735 34.676 1.00 94.69 316 ASP A CA 1
ATOM 2514 C C . ASP A 1 316 ? -38.928 9.012 35.509 1.00 94.69 316 ASP A C 1
ATOM 2516 O O . ASP A 1 316 ? -37.849 9.333 36.011 1.00 94.69 316 ASP A O 1
ATOM 2520 N N . TRP A 1 317 ? -40.006 9.797 35.574 1.00 94.38 317 TRP A N 1
ATOM 2521 C CA . TRP A 1 317 ? -40.017 11.097 36.249 1.00 94.38 317 TRP A CA 1
ATOM 2522 C C . TRP A 1 317 ? -39.773 10.988 37.754 1.00 94.38 317 TRP A C 1
ATOM 2524 O O . TRP A 1 317 ? -39.193 11.903 38.327 1.00 94.38 317 TRP A O 1
ATOM 2534 N N . ASN A 1 318 ? -40.132 9.857 38.367 1.00 93.88 318 ASN A N 1
ATOM 2535 C CA . ASN A 1 318 ? -39.912 9.603 39.790 1.00 93.88 318 ASN A CA 1
ATOM 2536 C C . ASN A 1 318 ? -38.411 9.571 40.118 1.00 93.88 318 ASN A C 1
ATOM 2538 O O . ASN A 1 318 ? -37.954 10.248 41.032 1.00 93.88 318 ASN A O 1
ATOM 2542 N N . GLU A 1 319 ? -37.619 8.834 39.335 1.00 92.12 319 GLU A N 1
ATOM 2543 C CA . GLU A 1 319 ? -36.159 8.795 39.499 1.00 92.12 319 GLU A CA 1
ATOM 2544 C C . GLU A 1 319 ? -35.492 10.137 39.166 1.00 92.12 319 GLU A C 1
ATOM 2546 O O . GLU A 1 319 ? -34.471 10.482 39.758 1.00 92.12 319 GLU A O 1
ATOM 2551 N N . ILE A 1 320 ? -36.054 10.918 38.236 1.00 93.19 320 ILE A N 1
ATOM 2552 C CA . ILE A 1 320 ? -35.568 12.277 37.945 1.00 93.19 320 ILE A CA 1
ATOM 2553 C C . ILE A 1 320 ? -35.846 13.214 39.127 1.00 93.19 320 ILE A C 1
ATOM 2555 O O . ILE A 1 320 ? -34.971 13.994 39.503 1.00 93.19 320 ILE A O 1
ATOM 2559 N N . GLU A 1 321 ? -37.027 13.124 39.737 1.00 93.81 321 GLU A N 1
ATOM 2560 C CA . GLU A 1 321 ? -37.375 13.890 40.934 1.00 93.81 321 GLU A CA 1
ATOM 2561 C C . GLU A 1 321 ? -36.461 13.524 42.112 1.00 93.81 321 GLU A C 1
ATOM 2563 O O . GLU A 1 321 ? -35.934 14.413 42.781 1.00 93.81 321 GLU A O 1
ATOM 2568 N N . GLU A 1 322 ? -36.186 12.234 42.327 1.00 91.38 322 GLU A N 1
ATOM 2569 C CA . GLU A 1 322 ? -35.207 11.788 43.326 1.00 91.38 322 GLU A CA 1
ATOM 2570 C C . GLU A 1 322 ? -33.793 12.302 43.023 1.00 91.38 322 GLU A C 1
ATOM 2572 O O . GLU A 1 322 ? -33.078 12.741 43.928 1.00 91.38 322 GLU A O 1
ATOM 2577 N N . LEU A 1 323 ? -33.384 12.318 41.750 1.00 88.38 323 LEU A N 1
ATOM 2578 C CA . LEU A 1 323 ? -32.093 12.872 41.346 1.00 88.38 323 LEU A CA 1
ATOM 2579 C C . LEU A 1 323 ? -31.994 14.370 41.686 1.00 88.38 323 LEU A C 1
ATOM 2581 O O . LEU A 1 323 ? -30.955 14.811 42.184 1.00 88.38 323 LEU A O 1
ATOM 2585 N N . ALA A 1 324 ? -33.074 15.132 41.489 1.00 89.56 324 ALA A N 1
ATOM 2586 C CA . ALA A 1 324 ? -33.147 16.566 41.782 1.00 89.56 324 ALA A CA 1
ATOM 2587 C C . ALA A 1 324 ? -33.061 16.900 43.284 1.00 89.56 324 ALA A C 1
ATOM 2589 O O . ALA A 1 324 ? -32.686 18.015 43.645 1.00 89.56 324 ALA A O 1
ATOM 2590 N N . LYS A 1 325 ? -33.349 15.941 44.175 1.00 91.56 325 LYS A N 1
ATOM 2591 C CA . LYS A 1 325 ? -33.200 16.116 45.634 1.00 91.56 325 LYS A CA 1
ATOM 2592 C C . LYS A 1 325 ? -31.738 16.145 46.087 1.00 91.56 325 LYS A C 1
ATOM 2594 O O . LYS A 1 325 ? -31.447 16.531 47.221 1.00 91.56 325 LYS A O 1
ATOM 2599 N N . THR A 1 326 ? -30.798 15.729 45.239 1.00 89.69 326 THR A N 1
ATOM 2600 C CA . THR A 1 326 ? -29.371 15.780 45.577 1.00 89.69 326 THR A CA 1
ATOM 2601 C C . THR A 1 326 ? -28.844 17.221 45.578 1.00 89.69 326 THR A C 1
ATOM 2603 O O . THR A 1 326 ? -29.275 18.074 44.815 1.00 89.69 326 THR A O 1
ATOM 2606 N N . ARG A 1 327 ? -27.893 17.535 46.468 1.00 82.38 327 ARG A N 1
ATOM 2607 C CA . ARG A 1 327 ? -27.462 18.930 46.710 1.00 82.38 327 ARG A CA 1
ATOM 2608 C C . ARG A 1 327 ? -26.622 19.534 45.577 1.00 82.38 327 ARG A C 1
ATOM 2610 O O . ARG A 1 327 ? -26.539 20.754 45.461 1.00 82.38 327 ARG A O 1
ATOM 2617 N N . LYS A 1 328 ? -25.925 18.705 44.797 1.00 89.12 328 LYS A N 1
ATOM 2618 C CA . LYS A 1 328 ? -24.999 19.142 43.744 1.00 89.12 328 LYS A CA 1
ATOM 2619 C C . LYS A 1 328 ? -25.131 18.231 42.530 1.00 89.12 328 LYS A C 1
ATOM 2621 O O . LYS A 1 328 ? -25.033 17.018 42.677 1.00 89.12 328 LYS A O 1
ATOM 2626 N N . SER A 1 329 ? -25.256 18.841 41.356 1.00 91.75 329 SER A N 1
ATOM 2627 C CA . SER A 1 329 ? -25.163 18.167 40.062 1.00 91.75 329 SER A CA 1
ATOM 2628 C C . SER A 1 329 ? -23.813 18.494 39.406 1.00 91.75 329 SER A C 1
ATOM 2630 O O . SER A 1 329 ? -23.516 19.674 39.197 1.00 91.75 329 SER A O 1
ATOM 2632 N N . PRO A 1 330 ? -22.993 17.493 39.036 1.00 91.56 330 PRO A N 1
ATOM 2633 C CA . PRO A 1 330 ? -21.760 17.691 38.267 1.00 91.56 330 PRO A CA 1
ATOM 2634 C C . PRO A 1 330 ? -21.974 18.313 36.877 1.00 91.56 330 PRO A C 1
ATOM 2636 O O . PRO A 1 330 ? -21.010 18.748 36.244 1.00 91.56 330 PRO A O 1
ATOM 2639 N N . ILE A 1 331 ? -23.218 18.323 36.384 1.00 93.62 331 ILE A N 1
ATOM 2640 C CA . ILE A 1 331 ? -23.592 18.838 35.060 1.00 93.62 331 ILE A CA 1
ATOM 2641 C C . ILE A 1 331 ? -24.416 20.134 35.120 1.00 93.62 331 ILE A C 1
ATOM 2643 O O . ILE A 1 331 ? -24.765 20.660 34.069 1.00 93.62 331 ILE A O 1
ATOM 2647 N N . GLY A 1 332 ? -24.686 20.670 36.316 1.00 91.25 332 GLY A N 1
ATOM 2648 C CA . GLY A 1 332 ? -25.695 21.720 36.507 1.00 91.25 332 GLY A CA 1
ATOM 2649 C C . GLY A 1 332 ? -27.121 21.153 36.565 1.00 91.25 332 GLY A C 1
ATOM 2650 O O . GLY A 1 332 ? -27.309 19.945 36.410 1.00 91.25 332 GLY A O 1
ATOM 2651 N N . TRP A 1 333 ? -28.101 22.008 36.860 1.00 88.81 333 TRP A N 1
ATOM 2652 C CA . TRP A 1 333 ? -29.520 21.638 36.936 1.00 88.81 333 TRP A CA 1
ATOM 2653 C C . TRP A 1 333 ? -30.271 22.050 35.682 1.00 88.81 333 TRP A C 1
ATOM 2655 O O . TRP A 1 333 ? -30.004 23.178 35.205 1.00 88.81 333 TRP A O 1
#